Protein AF-A0A9W5APS6-F1 (afdb_monomer_lite)

Secondary structure (DSSP, 8-state):
--------TTSTTHHHHHTTS----HHHHT--HHHHHHHHHHHHHHHHHHHHHHHHHHHHHHHS--HHHHHHHHSS-HHHHHHHHHHHHHHHHHHHHHHHHHHHHHHHHHHHHHHHHHHHHHHHHHHHHH-TT--HHHHHHHHHHTS-HHHHHHHHHS-HHHHHHHHHHHTTPPP-----------------------------

Sequence (204 aa):
MKSVDKVPAQALDQEAMEQMQSQTNPSDEYDTAKDEVEFEAAKAELEQSRSAIDQGFANYIAQNLTPELEELFFAEDKSAFFLAVEKEKEKFIENELAPKMDRVNEVGQKIADKKVGKDMHQAKQEFLKTHPNADFEAMKDFFENEVGAKKQKELLSMAPLDAFNEIYVMMGGEVSQELPKQIEGSYSQDDTSSRDGDLPANRF

InterPro domains:
  IPR059916 Phage ORF13 coiled-coil protein [PF26854] (23-204)

pLDDT: mean 80.65, std 22.12, range [35.69, 98.19]

Radius of gyration: 36.0 Å; chains: 1; bounding box: 102×68×105 Å

Organism: NCBI:txid91352

Foldseek 3Di:
DDDDDDDDPPPPVPVVVVVVPPPPPVVVQLDCPVLVVVLVVLVVQLVVCVVCLVVVLVVVCVVVPDPVLVVCVPDPPVVVNVVVSVVSSVVSCCVRRVVSVVSNVVSVVVNVVSVVVVQLVVLVVVLCVQVVPDDVVVLVCCLVPVDDPVVNVVLVPDRNNVSSVVSCVVVVHDGPDPDPPPPPPPPPPPDDDDDDDDDDDDDD

Structure (mmCIF, N/CA/C/O backbone):
data_AF-A0A9W5APS6-F1
#
_entry.id   AF-A0A9W5APS6-F1
#
loop_
_atom_site.group_PDB
_atom_site.id
_atom_site.type_symbol
_atom_site.label_atom_id
_atom_site.label_alt_id
_atom_site.label_comp_id
_atom_site.label_asym_id
_atom_site.label_entity_id
_atom_site.label_seq_id
_atom_site.pdbx_PDB_ins_code
_atom_site.Cartn_x
_a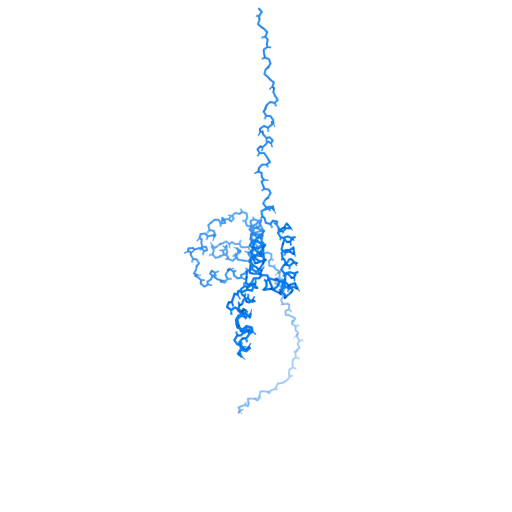tom_site.Cartn_y
_atom_site.Cartn_z
_atom_site.occupancy
_atom_site.B_iso_or_equiv
_atom_site.auth_seq_id
_atom_site.auth_comp_id
_atom_site.auth_asym_id
_atom_site.auth_atom_id
_atom_site.pdbx_PDB_model_num
ATOM 1 N N . MET A 1 1 ? -25.699 34.982 -66.469 1.00 42.62 1 MET A N 1
ATOM 2 C CA . MET A 1 1 ? -25.285 35.330 -65.094 1.00 42.62 1 MET A CA 1
ATOM 3 C C . MET A 1 1 ? -25.106 34.040 -64.309 1.00 42.62 1 MET A C 1
ATOM 5 O O . MET A 1 1 ? -26.097 33.411 -63.973 1.00 42.62 1 MET A O 1
ATOM 9 N N . LYS A 1 2 ? -23.865 33.597 -64.099 1.00 40.78 2 LYS A N 1
ATOM 10 C CA . LYS A 1 2 ? -23.522 32.562 -63.117 1.00 40.78 2 LYS A CA 1
ATOM 11 C C . LYS A 1 2 ? -22.307 33.089 -62.367 1.00 40.78 2 LYS A C 1
ATOM 13 O O . LYS A 1 2 ? -21.235 33.209 -62.954 1.00 40.78 2 LYS A O 1
ATOM 18 N N . SER A 1 3 ? -22.552 33.526 -61.138 1.00 41.31 3 SER A N 1
ATOM 19 C CA . SER A 1 3 ? -21.519 33.966 -60.210 1.00 41.31 3 SER A CA 1
ATOM 20 C C . SER A 1 3 ? -20.815 32.755 -59.616 1.00 41.31 3 SER A C 1
ATOM 22 O O . SER A 1 3 ? -21.397 31.686 -59.457 1.00 41.31 3 SER A O 1
ATOM 24 N N . VAL A 1 4 ? -19.533 32.977 -59.370 1.00 45.53 4 VAL A N 1
ATOM 25 C CA . VAL A 1 4 ? -18.513 32.070 -58.863 1.00 45.53 4 VAL A CA 1
ATOM 26 C C . VAL A 1 4 ? -18.758 31.805 -57.379 1.00 45.53 4 VAL A C 1
ATOM 28 O O . VAL A 1 4 ? -18.698 32.748 -56.594 1.00 45.53 4 VAL A O 1
ATOM 31 N N . ASP A 1 5 ? -18.962 30.546 -56.993 1.00 45.44 5 ASP A N 1
ATOM 32 C CA . ASP A 1 5 ? -18.825 30.133 -55.596 1.00 45.44 5 ASP A CA 1
ATOM 33 C C . ASP A 1 5 ? -17.376 29.717 -55.332 1.00 45.44 5 ASP A C 1
ATOM 35 O O . ASP A 1 5 ? -16.869 28.705 -55.820 1.00 45.44 5 ASP A O 1
ATOM 39 N N . LYS A 1 6 ? -16.698 30.582 -54.577 1.00 49.44 6 LYS A N 1
ATOM 40 C CA . LYS A 1 6 ? -15.419 30.335 -53.916 1.00 49.44 6 LYS A CA 1
ATOM 41 C C . LYS A 1 6 ? -15.652 29.302 -52.814 1.00 49.44 6 LYS A C 1
ATOM 43 O O . LYS A 1 6 ? -16.304 29.613 -51.822 1.00 49.44 6 LYS A O 1
ATOM 48 N N . VAL A 1 7 ? -15.054 28.124 -52.937 1.00 45.78 7 VAL A N 1
ATOM 49 C CA . VAL A 1 7 ? -14.826 27.253 -51.777 1.00 45.78 7 VAL A CA 1
ATOM 50 C C . VAL A 1 7 ? -13.570 27.768 -51.053 1.00 45.78 7 VAL A C 1
ATOM 52 O O . VAL A 1 7 ? -12.541 27.954 -51.710 1.00 45.78 7 VAL A O 1
ATOM 55 N N . PRO A 1 8 ? -13.623 28.072 -49.744 1.00 44.09 8 PRO A N 1
ATOM 56 C CA . PRO A 1 8 ? -12.481 28.607 -49.014 1.00 44.09 8 PRO A CA 1
ATOM 57 C C . PRO A 1 8 ? -11.469 27.500 -48.694 1.00 44.09 8 PRO A C 1
ATOM 59 O O . PRO A 1 8 ? -11.800 26.484 -48.090 1.00 44.09 8 PRO A O 1
ATOM 62 N N . ALA A 1 9 ? -10.207 27.739 -49.052 1.00 46.09 9 ALA A N 1
ATOM 63 C CA . ALA A 1 9 ? -9.046 26.886 -48.789 1.00 46.09 9 ALA A CA 1
ATOM 64 C C . ALA A 1 9 ? -8.606 26.864 -47.303 1.00 46.09 9 ALA A C 1
ATOM 66 O O . ALA A 1 9 ? -7.424 26.736 -47.016 1.00 46.09 9 ALA A O 1
ATOM 67 N N . GLN A 1 10 ? -9.535 27.035 -46.357 1.00 47.88 10 GLN A N 1
ATOM 68 C CA . GLN A 1 10 ? -9.235 27.163 -44.921 1.00 47.88 10 GLN A CA 1
ATOM 69 C C . GLN A 1 10 ? -9.717 25.979 -44.070 1.00 47.88 10 GLN A C 1
ATOM 71 O O . GLN A 1 10 ? -9.496 25.984 -42.867 1.00 47.88 10 GLN A O 1
ATOM 76 N N . ALA A 1 11 ? -10.336 24.956 -44.668 1.00 45.19 11 ALA A N 1
ATOM 77 C CA . ALA A 1 11 ? -10.791 23.771 -43.933 1.00 45.19 11 ALA A CA 1
ATOM 78 C C . ALA A 1 11 ? -9.753 22.631 -43.871 1.00 45.19 11 ALA A C 1
ATOM 80 O O . ALA A 1 11 ? -9.916 21.711 -43.083 1.00 45.19 11 ALA A O 1
ATOM 81 N N . LEU A 1 12 ? -8.686 22.682 -44.679 1.00 43.59 12 LEU A N 1
ATOM 82 C CA . LEU A 1 12 ? -7.717 21.578 -44.800 1.00 43.59 12 LEU A CA 1
ATOM 83 C C . LEU A 1 12 ? -6.522 21.660 -43.833 1.00 43.59 12 LEU A C 1
ATOM 85 O O . LEU A 1 12 ? -5.788 20.686 -43.722 1.00 43.59 12 LEU A O 1
ATOM 89 N N . ASP A 1 13 ? -6.342 22.773 -43.116 1.00 49.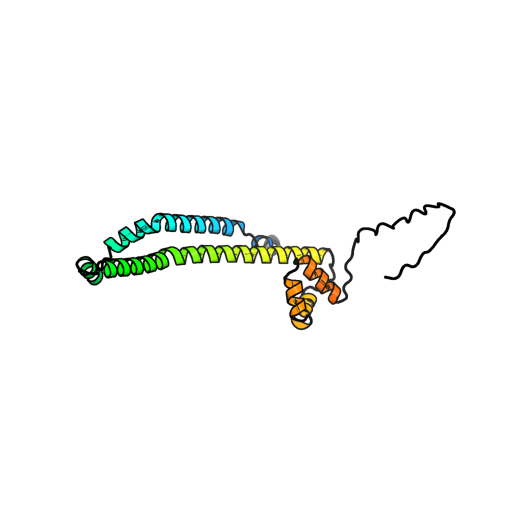66 13 ASP A N 1
ATOM 90 C CA . ASP A 1 13 ? -5.215 22.950 -42.178 1.00 49.66 13 ASP A CA 1
ATOM 91 C C . ASP A 1 13 ? -5.575 22.666 -40.707 1.00 49.66 13 ASP A C 1
ATOM 93 O O . ASP A 1 13 ? -4.680 22.481 -39.885 1.00 49.66 13 ASP A O 1
ATOM 97 N N . GLN A 1 14 ? -6.863 22.595 -40.345 1.00 47.28 14 GLN A N 1
ATOM 98 C CA . GLN A 1 14 ? -7.270 22.296 -38.962 1.00 47.28 14 GLN A CA 1
ATOM 99 C C . GLN A 1 14 ? -7.307 20.791 -38.663 1.00 47.28 14 GLN A C 1
ATOM 101 O O . GLN A 1 14 ? -6.826 20.383 -37.608 1.00 47.28 14 GLN A O 1
ATOM 106 N N . GLU A 1 15 ? -7.747 19.951 -39.606 1.00 45.34 15 GLU A N 1
ATOM 107 C CA . GLU A 1 15 ? -7.726 18.488 -39.418 1.00 45.34 15 GLU A CA 1
ATOM 108 C C . GLU A 1 15 ? -6.294 17.918 -39.392 1.00 45.34 15 GLU A C 1
ATOM 110 O O . GLU A 1 15 ? -6.033 16.931 -38.705 1.00 45.34 15 GLU A O 1
ATOM 115 N N . ALA A 1 16 ? -5.338 18.568 -40.068 1.00 46.22 16 ALA A N 1
ATOM 116 C CA . ALA A 1 16 ? -3.925 18.185 -40.022 1.00 46.22 16 ALA A CA 1
ATOM 117 C C . ALA A 1 16 ? -3.225 18.609 -38.713 1.00 46.22 16 ALA A C 1
ATOM 119 O O . ALA A 1 16 ? -2.261 17.963 -38.302 1.00 46.22 16 ALA A O 1
ATOM 120 N N . MET A 1 17 ? -3.713 19.654 -38.028 1.00 45.78 17 MET A N 1
ATOM 121 C CA . MET A 1 17 ? -3.179 20.079 -36.726 1.00 45.78 17 MET A CA 1
ATOM 122 C C . MET A 1 17 ? -3.825 19.352 -35.536 1.00 45.78 17 MET A C 1
ATOM 124 O O . MET A 1 17 ? -3.138 19.122 -34.541 1.00 45.78 17 MET A O 1
ATOM 128 N N . GLU A 1 18 ? -5.084 18.911 -35.632 1.00 43.19 18 GLU A N 1
ATOM 129 C CA . GLU A 1 18 ? -5.714 18.082 -34.586 1.00 43.19 18 GLU A CA 1
ATOM 130 C C . GLU A 1 18 ? -5.171 16.644 -34.555 1.00 43.19 18 GLU A C 1
ATOM 132 O O . GLU A 1 18 ? -5.076 16.047 -33.483 1.00 43.19 18 GLU A O 1
ATOM 137 N N . GLN A 1 19 ? -4.700 16.104 -35.686 1.00 39.12 19 GLN A N 1
ATOM 138 C CA . GLN A 1 19 ? -4.057 14.781 -35.721 1.00 39.12 19 GLN A CA 1
ATOM 139 C C . GLN A 1 19 ? -2.595 14.777 -35.238 1.00 39.12 19 GLN A C 1
ATOM 141 O O . GLN A 1 19 ? -2.016 13.708 -35.055 1.00 39.12 19 GLN A O 1
ATOM 146 N N . MET A 1 20 ? -1.999 15.944 -34.961 1.00 41.22 20 MET A N 1
ATOM 147 C CA . MET A 1 20 ? -0.670 16.047 -34.338 1.00 41.22 20 MET A CA 1
ATOM 148 C C . MET A 1 20 ? -0.711 16.243 -32.811 1.00 41.22 20 MET A C 1
ATOM 150 O O . MET A 1 20 ? 0.347 16.300 -32.189 1.00 41.22 20 MET A O 1
ATOM 154 N N . GLN A 1 21 ? -1.895 16.314 -32.183 1.00 40.06 21 GLN A N 1
ATOM 155 C CA . GLN A 1 21 ? -2.035 16.534 -30.731 1.00 40.06 21 GLN A CA 1
ATOM 156 C C . GLN A 1 21 ? -2.591 15.346 -29.933 1.00 40.06 21 GLN A C 1
ATOM 158 O O . GLN A 1 21 ? -2.737 15.449 -28.719 1.00 40.06 21 GLN A O 1
ATOM 163 N N . SER A 1 22 ? -2.802 14.183 -30.552 1.00 35.69 22 SER A N 1
ATOM 164 C CA . SER A 1 22 ? -3.064 12.932 -29.823 1.00 35.69 22 SER A CA 1
ATOM 165 C C . SER A 1 22 ? -1.811 12.061 -29.669 1.00 35.69 22 SER A C 1
ATOM 167 O O . SER A 1 22 ? -1.904 10.837 -29.611 1.00 35.69 22 SER A O 1
ATOM 169 N N . GLN A 1 23 ? -0.624 12.669 -29.598 1.00 39.62 23 GLN A N 1
ATOM 170 C CA . GLN A 1 23 ? 0.476 12.065 -28.852 1.00 39.62 23 GLN A CA 1
ATOM 171 C C . GLN A 1 23 ? 0.256 12.438 -27.390 1.00 39.62 23 GLN A C 1
ATOM 173 O O . GLN A 1 23 ? 0.751 13.456 -26.911 1.00 39.62 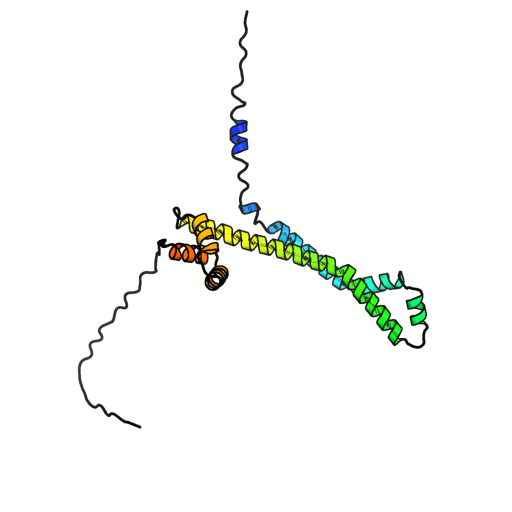23 GLN A O 1
ATOM 178 N N . THR A 1 24 ? -0.531 11.630 -26.679 1.00 37.91 24 THR A N 1
ATOM 179 C CA . THR A 1 24 ? -0.443 11.581 -25.220 1.00 37.91 24 THR A CA 1
ATOM 180 C C . THR A 1 24 ? 1.027 11.370 -24.895 1.00 37.91 24 THR A C 1
ATOM 182 O O . THR A 1 24 ? 1.575 10.310 -25.195 1.00 37.91 24 THR A O 1
ATOM 185 N N . ASN A 1 25 ? 1.688 12.407 -24.383 1.00 44.31 25 ASN A N 1
ATOM 186 C CA . ASN A 1 25 ? 3.055 12.312 -23.903 1.00 44.31 25 ASN A CA 1
ATOM 187 C C . ASN A 1 25 ? 3.090 11.118 -22.932 1.00 44.31 25 ASN A C 1
ATOM 189 O O . ASN A 1 25 ? 2.436 11.193 -21.890 1.00 44.31 25 ASN A O 1
ATOM 193 N N . PRO A 1 26 ? 3.811 10.020 -23.231 1.00 50.16 26 PRO A N 1
ATOM 194 C CA . PRO A 1 26 ? 3.841 8.847 -22.353 1.00 50.16 26 PRO A CA 1
ATOM 195 C C . PRO A 1 26 ? 4.430 9.170 -20.968 1.00 50.16 26 PRO A C 1
ATOM 197 O O . PRO A 1 26 ? 4.364 8.353 -20.058 1.00 50.16 26 PRO A O 1
ATOM 200 N N . SER A 1 27 ? 4.975 10.378 -20.776 1.00 56.06 27 SER A N 1
ATOM 201 C CA . SER A 1 27 ? 5.389 10.894 -19.474 1.00 56.06 27 SER A CA 1
ATOM 202 C C . SER A 1 27 ? 4.238 11.124 -18.488 1.00 56.06 27 SER A C 1
ATOM 204 O O . SER A 1 27 ? 4.505 11.129 -17.293 1.00 56.06 27 SER A O 1
ATOM 206 N N . ASP A 1 28 ? 3.002 11.344 -18.952 1.00 72.94 28 ASP A N 1
ATOM 207 C CA . ASP A 1 28 ? 1.858 11.662 -18.075 1.00 72.94 28 ASP A CA 1
ATOM 208 C C . ASP A 1 28 ? 1.269 10.402 -17.408 1.00 72.94 28 ASP A C 1
ATOM 210 O O . ASP A 1 28 ? 0.852 10.426 -16.253 1.00 72.94 28 ASP A O 1
ATOM 214 N N . GLU A 1 29 ? 1.316 9.251 -18.090 1.00 84.94 29 GLU A N 1
ATOM 215 C CA . GLU A 1 29 ? 0.794 7.973 -17.575 1.00 84.94 29 GLU A CA 1
ATOM 216 C C . GLU A 1 29 ? 1.523 7.507 -16.301 1.00 84.94 29 GLU A C 1
ATOM 218 O O . GLU A 1 29 ? 0.905 6.993 -15.365 1.00 84.94 29 GLU A O 1
ATOM 223 N N . TYR A 1 30 ? 2.833 7.757 -16.238 1.00 91.00 30 TYR A N 1
ATOM 224 C CA . TYR A 1 30 ? 3.688 7.393 -15.108 1.00 91.00 30 TYR A CA 1
ATOM 225 C C . TYR A 1 30 ? 3.981 8.560 -14.154 1.00 91.00 30 TYR A C 1
ATOM 227 O O . TYR A 1 30 ? 4.851 8.439 -13.286 1.00 91.00 30 TYR A O 1
ATOM 235 N N . ASP A 1 31 ? 3.294 9.697 -14.302 1.00 91.38 31 ASP A N 1
ATOM 236 C CA . ASP A 1 31 ? 3.414 10.795 -13.346 1.00 91.38 31 ASP A CA 1
ATOM 237 C C . ASP A 1 31 ? 2.759 10.408 -12.010 1.00 91.38 31 ASP A C 1
ATOM 239 O O . ASP A 1 31 ? 1.586 10.013 -11.941 1.00 91.38 31 ASP A O 1
ATOM 243 N N . THR A 1 32 ? 3.537 10.511 -10.933 1.00 94.69 32 THR A N 1
ATOM 244 C CA . THR A 1 32 ? 3.117 10.204 -9.563 1.00 94.69 32 THR A CA 1
ATOM 245 C C . THR A 1 32 ? 2.810 11.448 -8.743 1.00 94.69 32 THR A C 1
ATOM 247 O O . THR A 1 32 ? 2.316 11.298 -7.633 1.00 94.69 32 THR A O 1
ATOM 250 N N . ALA A 1 33 ? 3.034 12.666 -9.250 1.00 94.56 33 ALA A N 1
ATOM 251 C CA . ALA A 1 33 ? 2.960 13.883 -8.439 1.00 94.56 33 ALA A CA 1
ATOM 252 C C . ALA A 1 33 ? 1.612 14.053 -7.715 1.00 94.56 33 ALA A C 1
ATOM 254 O O . ALA A 1 33 ? 1.572 14.360 -6.525 1.00 94.56 33 ALA A O 1
ATOM 255 N N . LYS A 1 34 ? 0.493 13.814 -8.412 1.00 94.88 34 LYS A N 1
ATOM 256 C CA . LYS A 1 34 ? -0.849 13.884 -7.806 1.00 94.88 34 LYS A CA 1
ATOM 257 C C . LYS A 1 34 ? -1.089 12.773 -6.785 1.00 94.88 34 LYS A C 1
ATOM 259 O O . LYS A 1 34 ? -1.638 13.043 -5.722 1.00 94.88 34 LYS A O 1
ATOM 264 N N . ASP A 1 35 ? -0.665 11.555 -7.107 1.00 95.31 35 ASP A N 1
ATOM 265 C CA . ASP A 1 35 ? -0.850 10.400 -6.228 1.00 95.31 35 ASP A CA 1
ATOM 266 C C . ASP A 1 35 ? 0.003 10.542 -4.956 1.00 95.31 35 ASP A C 1
ATOM 268 O O . ASP A 1 35 ? -0.446 10.180 -3.877 1.00 95.31 35 ASP A O 1
ATOM 272 N N . GLU A 1 36 ? 1.198 11.133 -5.039 1.00 96.56 36 GLU A N 1
ATOM 273 C CA . GLU A 1 36 ? 2.060 11.401 -3.879 1.00 96.56 36 GLU A CA 1
ATOM 274 C C . GLU A 1 36 ? 1.449 12.433 -2.921 1.00 96.56 36 GLU A C 1
ATOM 276 O O . GLU A 1 36 ? 1.499 12.249 -1.705 1.00 96.56 36 GLU A O 1
ATOM 281 N N . VAL A 1 37 ? 0.813 13.486 -3.449 1.00 97.62 37 VAL A N 1
ATOM 282 C CA . VAL A 1 37 ? 0.047 14.437 -2.623 1.00 97.62 37 VAL A CA 1
ATOM 283 C C . VAL A 1 37 ? -1.114 13.729 -1.928 1.00 97.62 37 VAL A C 1
ATOM 285 O O . VAL A 1 37 ? -1.344 13.935 -0.736 1.00 97.62 37 VAL A O 1
ATOM 288 N N . GLU A 1 38 ? -1.835 12.882 -2.659 1.00 96.50 38 GLU A N 1
ATOM 289 C CA . GLU A 1 38 ? -2.937 12.107 -2.100 1.00 96.50 38 GLU A CA 1
ATOM 290 C C . GLU A 1 38 ? -2.466 11.118 -1.025 1.00 96.50 38 GLU A C 1
ATOM 292 O O . GLU A 1 38 ? -3.106 10.986 0.016 1.00 96.50 38 GLU A O 1
ATOM 297 N N . PHE A 1 39 ? -1.328 10.462 -1.235 1.00 97.75 39 PHE A N 1
ATOM 298 C CA . PHE A 1 39 ? -0.752 9.511 -0.291 1.00 97.75 39 PHE A CA 1
ATOM 299 C C . PHE A 1 39 ? -0.406 10.168 1.046 1.00 97.75 39 PHE A C 1
ATOM 301 O O . PHE A 1 39 ? -0.738 9.635 2.107 1.00 97.75 39 PHE A O 1
ATOM 308 N N . GLU A 1 40 ? 0.217 11.348 1.014 1.00 98.06 40 GLU A N 1
ATOM 309 C CA . GLU A 1 40 ? 0.519 12.088 2.240 1.00 98.06 40 GLU A CA 1
ATOM 310 C C . GLU A 1 40 ? -0.750 12.608 2.926 1.00 98.06 40 GLU A C 1
ATOM 312 O O . GLU A 1 40 ? -0.837 12.562 4.154 1.00 98.06 40 GLU A O 1
ATOM 317 N N . ALA A 1 41 ? -1.769 13.018 2.163 1.00 97.81 41 ALA A N 1
ATOM 318 C CA . ALA A 1 41 ? -3.068 13.378 2.729 1.00 97.81 41 ALA A CA 1
ATOM 319 C C . ALA A 1 41 ? -3.748 12.179 3.418 1.00 97.81 41 ALA A C 1
ATOM 321 O O . ALA A 1 41 ? -4.190 12.304 4.560 1.00 97.81 41 ALA A O 1
ATOM 322 N N . ALA A 1 42 ? -3.765 11.005 2.779 1.00 97.81 42 ALA A N 1
ATOM 323 C CA . ALA A 1 42 ? -4.339 9.780 3.338 1.00 97.81 42 ALA A CA 1
ATOM 324 C C . ALA A 1 42 ? -3.600 9.322 4.608 1.00 97.81 42 ALA A C 1
ATOM 326 O O . ALA A 1 42 ? -4.226 8.921 5.591 1.00 97.81 42 ALA A O 1
ATOM 327 N N . LYS A 1 43 ? -2.264 9.431 4.634 1.00 98.19 43 LYS A N 1
ATOM 328 C CA . LYS A 1 43 ? -1.463 9.155 5.837 1.00 98.19 43 LYS A CA 1
ATOM 329 C C . LYS A 1 43 ? -1.772 10.125 6.971 1.00 98.19 43 LYS A C 1
ATOM 331 O O . LYS A 1 43 ? -1.907 9.690 8.113 1.00 98.19 43 LYS A O 1
ATOM 336 N N . ALA A 1 44 ? -1.884 11.417 6.666 1.00 98.06 44 ALA A N 1
ATOM 337 C CA . ALA A 1 44 ? -2.227 12.427 7.659 1.00 98.06 44 ALA A CA 1
ATOM 338 C C . ALA A 1 44 ? -3.626 12.184 8.245 1.00 98.06 44 ALA A C 1
ATOM 340 O O . ALA A 1 44 ? -3.802 12.263 9.459 1.00 98.06 44 ALA A O 1
ATOM 341 N N . GLU A 1 45 ? -4.601 11.823 7.409 1.00 97.06 45 GLU A N 1
ATOM 342 C CA . GLU A 1 45 ? -5.955 11.484 7.849 1.00 97.06 45 GLU A CA 1
ATOM 343 C C . GLU A 1 45 ? -5.980 10.232 8.741 1.00 97.06 45 GLU A C 1
ATOM 345 O O . GLU A 1 45 ? -6.633 10.224 9.791 1.00 97.06 45 GLU A O 1
ATOM 350 N N . LEU A 1 46 ? -5.254 9.177 8.356 1.00 97.06 46 LEU A N 1
ATOM 351 C CA . LEU A 1 46 ? -5.122 7.962 9.161 1.00 97.06 46 LEU A CA 1
ATOM 352 C C . LEU A 1 46 ? -4.514 8.275 10.533 1.00 97.06 46 LEU A C 1
ATOM 354 O O . LEU A 1 46 ? -5.025 7.807 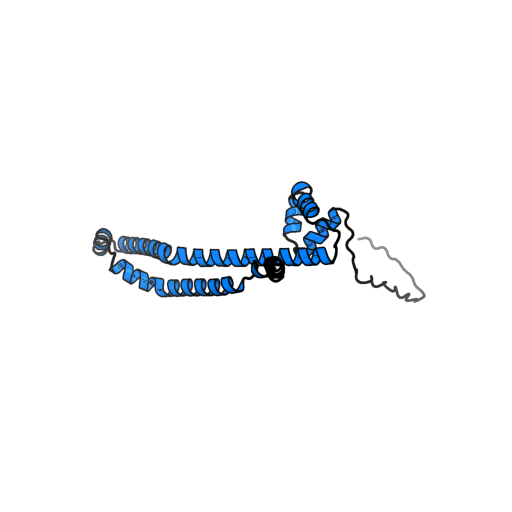11.550 1.00 97.06 46 LEU A O 1
ATOM 358 N N . GLU A 1 47 ? -3.454 9.082 10.575 1.00 97.56 47 GLU A N 1
ATOM 359 C CA . GLU A 1 47 ? -2.791 9.455 11.825 1.00 97.56 47 GLU A CA 1
ATOM 360 C C . GLU A 1 47 ? -3.680 10.338 12.705 1.00 97.56 47 GLU A C 1
ATOM 362 O O . GLU A 1 47 ? -3.801 10.103 13.908 1.00 97.56 47 GLU A O 1
ATOM 367 N N . GLN A 1 48 ? -4.389 11.298 12.108 1.00 96.62 48 GLN A N 1
ATOM 368 C CA . GLN A 1 48 ? -5.378 12.097 12.823 1.00 96.62 48 GLN A CA 1
ATOM 369 C C . GLN A 1 48 ? -6.460 11.201 13.442 1.00 96.62 48 GLN A C 1
ATOM 371 O O . GLN A 1 48 ? -6.792 11.357 14.618 1.00 96.62 48 GLN A O 1
ATOM 376 N N . SER A 1 49 ? -6.966 10.228 12.684 1.00 95.44 49 SER A N 1
ATOM 377 C CA . SER A 1 49 ? -8.003 9.301 13.149 1.00 95.44 49 SER A CA 1
ATOM 378 C C . SER A 1 49 ? -7.497 8.404 14.277 1.00 95.44 49 SER A C 1
ATOM 380 O O . SER A 1 49 ? -8.189 8.226 15.276 1.00 95.44 49 SER A O 1
ATOM 382 N N . ARG A 1 50 ? -6.253 7.916 14.181 1.00 95.12 50 ARG A N 1
ATOM 383 C CA . ARG A 1 50 ? -5.578 7.178 15.260 1.00 95.12 50 ARG A CA 1
ATOM 384 C C . ARG A 1 50 ? -5.436 8.017 16.522 1.00 95.12 50 ARG A C 1
ATOM 386 O O . ARG A 1 50 ? -5.736 7.530 17.605 1.00 95.12 50 ARG A O 1
ATOM 393 N N . SER A 1 51 ? -5.035 9.280 16.392 1.00 95.94 51 SER A N 1
ATOM 394 C CA . SER A 1 51 ? -4.870 10.169 17.547 1.00 95.94 51 SER A CA 1
ATOM 395 C C . SER A 1 51 ? -6.191 10.468 18.269 1.00 95.94 51 SER A C 1
ATOM 397 O O . SER A 1 51 ? -6.206 10.668 19.481 1.00 95.94 51 SER A O 1
ATOM 399 N N . ALA A 1 52 ? -7.307 10.462 17.534 1.00 95.94 52 ALA A N 1
ATOM 400 C CA . ALA A 1 52 ? -8.639 10.744 18.056 1.00 95.94 52 ALA A CA 1
ATOM 401 C C . ALA A 1 52 ? -9.440 9.482 18.428 1.00 95.94 52 ALA A C 1
ATOM 403 O O . ALA A 1 52 ? -10.571 9.608 18.902 1.00 95.94 52 ALA A O 1
ATOM 404 N N . ILE A 1 53 ? -8.885 8.280 18.227 1.00 95.81 53 ILE A N 1
ATOM 405 C CA . ILE A 1 53 ? -9.656 7.030 18.239 1.00 95.81 53 ILE A CA 1
ATOM 406 C C . ILE A 1 53 ? -10.311 6.747 19.590 1.00 95.81 53 ILE A C 1
ATOM 408 O O . ILE A 1 53 ? -11.483 6.384 19.643 1.00 95.81 53 ILE A O 1
ATOM 412 N N . ASP A 1 54 ? -9.595 6.984 20.689 1.00 95.12 54 ASP A N 1
ATOM 413 C CA . ASP A 1 54 ? -10.105 6.720 22.034 1.00 95.12 54 ASP A CA 1
ATOM 414 C C . ASP A 1 54 ? -11.224 7.697 22.413 1.00 95.12 54 ASP A C 1
ATOM 416 O O . ASP A 1 54 ? -12.234 7.298 22.993 1.00 95.12 54 ASP A O 1
ATOM 420 N N . GLN A 1 55 ? -11.084 8.976 22.047 1.00 97.06 55 GLN A N 1
ATOM 421 C CA . GLN A 1 55 ? -12.131 9.972 22.278 1.00 97.06 55 GLN A CA 1
ATOM 422 C C . GLN A 1 55 ? -13.357 9.702 21.396 1.00 97.06 55 GLN A C 1
ATOM 424 O O . GLN A 1 55 ? -14.492 9.820 21.861 1.00 97.06 55 GLN A O 1
ATOM 429 N N . GLY A 1 56 ? -13.135 9.318 20.137 1.00 96.44 56 GLY A N 1
ATOM 430 C CA . GLY A 1 56 ? -14.188 8.888 19.221 1.00 96.44 56 GLY A CA 1
ATOM 431 C C . GLY A 1 56 ? -14.954 7.692 19.777 1.00 96.44 56 GLY A C 1
ATOM 432 O O . GLY A 1 56 ? -16.181 7.739 19.858 1.00 96.44 56 GLY A O 1
ATOM 433 N N . PHE A 1 57 ? -14.234 6.680 20.263 1.00 97.50 57 PHE A N 1
ATOM 434 C CA . PHE A 1 57 ? -14.832 5.499 20.871 1.00 97.50 57 PHE A CA 1
ATOM 435 C C . PHE A 1 57 ? -15.627 5.841 22.134 1.00 97.50 57 PHE A C 1
ATOM 437 O O . PHE A 1 57 ? -16.756 5.383 22.283 1.00 97.50 57 PHE A O 1
ATOM 444 N N . ALA A 1 58 ? -15.089 6.684 23.021 1.00 96.38 58 ALA A N 1
ATOM 445 C CA . ALA A 1 58 ? -15.795 7.108 24.229 1.00 96.38 58 ALA A CA 1
ATOM 446 C C . ALA A 1 58 ? -17.134 7.797 23.904 1.00 96.38 58 ALA A C 1
ATOM 448 O O . ALA A 1 58 ? -18.150 7.517 24.539 1.00 96.38 58 ALA A O 1
ATOM 449 N N . ASN A 1 59 ? -17.154 8.659 22.883 1.00 96.56 59 ASN A N 1
ATOM 450 C CA . ASN A 1 59 ? -18.383 9.297 22.414 1.00 96.56 59 ASN A CA 1
ATOM 451 C C . ASN A 1 59 ? -19.344 8.289 21.768 1.00 96.56 59 ASN A C 1
ATOM 453 O O . ASN A 1 59 ? -20.546 8.344 22.026 1.00 96.56 59 ASN A O 1
ATOM 457 N N . TYR A 1 60 ? -18.822 7.373 20.949 1.00 96.12 60 TYR A N 1
ATOM 458 C CA . TYR A 1 60 ? -19.603 6.327 20.294 1.00 96.12 60 TYR A CA 1
ATOM 459 C C . TYR A 1 60 ? -20.282 5.418 21.320 1.00 96.12 60 TYR A C 1
ATOM 461 O O . TYR A 1 60 ? -21.502 5.270 21.284 1.00 96.12 60 TYR A O 1
ATOM 469 N N . ILE A 1 61 ? -19.528 4.857 22.268 1.00 94.44 61 ILE A N 1
ATOM 470 C CA . ILE A 1 61 ? -20.074 3.905 23.237 1.00 94.44 61 ILE A CA 1
ATOM 471 C C . ILE A 1 61 ? -21.080 4.579 24.174 1.00 94.44 61 ILE A C 1
ATOM 473 O O . ILE A 1 61 ? -22.108 3.986 24.477 1.00 94.44 61 ILE A O 1
ATOM 477 N N . ALA A 1 62 ? -20.861 5.845 24.552 1.00 93.25 62 ALA A N 1
ATOM 478 C CA . ALA A 1 62 ? -21.810 6.608 25.364 1.00 93.25 62 ALA A CA 1
ATOM 479 C C . ALA A 1 62 ? -23.169 6.828 24.672 1.00 93.25 62 ALA A C 1
ATOM 481 O O . ALA A 1 62 ? -24.180 6.988 25.350 1.00 93.25 62 ALA A O 1
ATOM 482 N N . GLN A 1 63 ? -23.198 6.851 23.336 1.00 94.38 63 GLN A N 1
ATOM 483 C CA . GLN A 1 63 ? -24.421 7.028 22.544 1.00 94.38 63 GLN A CA 1
ATOM 484 C C . GLN A 1 63 ? -25.044 5.703 22.086 1.00 94.38 63 GLN A C 1
ATOM 486 O O . GLN A 1 63 ? -26.222 5.676 21.743 1.00 94.38 63 GLN A O 1
ATOM 491 N N . ASN A 1 64 ? -24.263 4.621 22.074 1.00 92.75 64 ASN A N 1
ATOM 492 C CA . ASN A 1 64 ? -24.649 3.314 21.537 1.00 92.75 64 ASN A CA 1
ATOM 493 C C . ASN A 1 64 ? -24.592 2.212 22.604 1.00 92.75 64 ASN A C 1
ATOM 495 O O . ASN A 1 64 ? -24.397 1.039 22.286 1.00 92.75 64 ASN A O 1
ATOM 499 N N . LEU A 1 65 ? -24.742 2.583 23.877 1.00 89.19 65 LEU A N 1
ATOM 500 C CA . LEU A 1 65 ? -24.764 1.636 24.984 1.00 89.19 65 LEU A CA 1
ATOM 501 C C . LEU A 1 65 ? -26.004 0.742 24.850 1.00 89.19 65 LEU A C 1
ATOM 503 O O . LEU A 1 65 ? -27.136 1.225 24.841 1.00 89.19 65 LEU A O 1
ATOM 507 N N . THR A 1 66 ? -25.788 -0.564 24.685 1.00 91.25 66 THR A N 1
ATOM 508 C CA . THR A 1 66 ? -26.894 -1.517 24.548 1.00 91.25 66 THR A CA 1
ATOM 509 C C . THR A 1 66 ? -27.443 -1.895 25.926 1.00 91.25 66 THR A C 1
ATOM 511 O O . THR A 1 66 ? -26.692 -1.854 26.907 1.00 91.25 66 THR A O 1
ATOM 514 N N . PRO A 1 67 ? -28.718 -2.316 26.028 1.00 91.06 67 PRO A N 1
ATOM 515 C CA . PRO A 1 67 ? -29.290 -2.777 27.293 1.00 91.06 67 PRO A CA 1
ATOM 516 C C . PRO A 1 67 ? -28.479 -3.904 27.947 1.00 91.06 67 PRO A C 1
ATOM 518 O O . PRO A 1 67 ? -28.321 -3.930 29.163 1.00 91.06 67 PRO A O 1
ATOM 521 N N . GLU A 1 68 ? -27.910 -4.808 27.148 1.00 89.62 68 GLU A N 1
ATOM 522 C CA . GLU A 1 68 ? -27.059 -5.897 27.636 1.00 89.62 68 GLU A CA 1
ATOM 523 C C . GLU A 1 68 ? -25.743 -5.370 28.225 1.00 89.62 68 GLU A C 1
ATOM 525 O O . GLU A 1 68 ? -25.256 -5.880 29.235 1.00 89.62 68 GLU A O 1
ATOM 530 N N . LEU A 1 69 ? -25.160 -4.332 27.616 1.00 89.50 69 LEU A N 1
ATOM 531 C CA . LEU A 1 69 ? -23.944 -3.696 28.118 1.00 89.50 69 LEU A CA 1
ATOM 532 C C . LEU A 1 69 ? -24.220 -2.907 29.410 1.00 89.50 69 LEU A C 1
ATOM 534 O O . LEU A 1 69 ? -23.400 -2.930 30.329 1.00 89.50 69 LEU A O 1
ATOM 538 N N . GLU A 1 70 ? -25.380 -2.247 29.501 1.00 89.81 70 GLU A N 1
ATOM 539 C CA . GLU A 1 70 ? -25.859 -1.595 30.729 1.00 89.81 70 GLU A CA 1
ATOM 540 C C . GLU A 1 70 ? -26.081 -2.609 31.854 1.00 89.81 70 GLU A C 1
ATOM 542 O O . GLU A 1 70 ? -25.664 -2.381 32.988 1.00 89.81 70 GLU A O 1
ATOM 547 N N . GLU A 1 71 ? -26.690 -3.757 31.558 1.00 92.31 71 GLU A N 1
ATOM 548 C CA . GLU A 1 71 ? -26.895 -4.814 32.548 1.00 92.31 71 GLU A CA 1
ATOM 549 C C . GLU A 1 71 ? -25.555 -5.337 33.085 1.00 92.31 71 GLU A C 1
ATOM 551 O O . GLU A 1 71 ? -25.358 -5.420 34.302 1.00 92.31 71 GLU A O 1
ATOM 556 N N . LEU A 1 72 ? -24.589 -5.594 32.195 1.00 91.50 72 LEU A N 1
ATOM 557 C CA . LEU A 1 72 ? -23.226 -5.969 32.580 1.00 91.50 72 LEU A CA 1
ATOM 558 C C . LEU A 1 72 ? -22.546 -4.888 33.431 1.00 91.50 72 LEU A C 1
ATOM 560 O O . LEU A 1 72 ? -21.799 -5.214 34.356 1.00 91.50 72 LEU A O 1
ATOM 564 N N . PHE A 1 73 ? -22.823 -3.606 33.173 1.00 90.38 73 PHE A N 1
ATOM 565 C CA . PHE A 1 73 ? -22.294 -2.512 33.986 1.00 90.38 73 PHE A CA 1
ATOM 566 C C . PHE A 1 73 ? -22.783 -2.578 35.437 1.00 90.38 73 PHE A C 1
ATOM 568 O O . PHE A 1 73 ? -22.013 -2.260 36.345 1.00 90.38 73 PHE A O 1
ATOM 575 N N . PHE A 1 74 ? -24.019 -3.016 35.690 1.00 92.06 74 PHE A N 1
ATOM 576 C CA . PHE A 1 74 ? -24.569 -3.148 37.045 1.00 92.06 74 PHE A CA 1
ATOM 577 C C . PHE A 1 74 ? -24.358 -4.531 37.679 1.00 92.06 74 PHE A C 1
ATOM 579 O O . PHE A 1 74 ? -24.473 -4.648 38.900 1.00 92.06 74 PHE A O 1
ATOM 586 N N . ALA A 1 75 ? -23.971 -5.544 36.903 1.00 89.69 75 ALA A N 1
ATOM 587 C CA . ALA A 1 75 ? -23.654 -6.881 37.400 1.00 89.69 75 ALA A CA 1
ATOM 588 C C . ALA A 1 75 ? -22.443 -6.905 38.362 1.00 89.69 75 ALA A C 1
ATOM 590 O O . ALA A 1 75 ? -21.620 -5.980 38.401 1.00 89.69 75 ALA A O 1
ATOM 591 N N . GLU A 1 76 ? -22.317 -7.987 39.140 1.00 87.94 76 GLU A N 1
ATOM 592 C CA . GLU A 1 76 ? -21.166 -8.217 40.032 1.00 87.94 76 GLU A CA 1
ATOM 593 C C . GLU A 1 76 ? -19.864 -8.467 39.248 1.00 87.94 76 GLU A C 1
ATOM 595 O O . GLU A 1 76 ? -18.781 -8.087 39.699 1.00 87.94 76 GLU A O 1
ATOM 600 N N . ASP A 1 77 ? -19.962 -9.042 38.046 1.00 89.62 77 ASP A N 1
ATOM 601 C CA . ASP A 1 77 ? -18.814 -9.346 37.191 1.00 89.62 77 ASP A CA 1
ATOM 602 C C . ASP A 1 77 ? -18.408 -8.143 36.323 1.00 89.62 77 ASP A C 1
ATOM 604 O O . ASP A 1 77 ? -18.762 -8.019 35.148 1.00 89.62 77 ASP A O 1
ATOM 608 N N . LYS A 1 78 ? -17.603 -7.248 36.905 1.00 91.81 78 LYS A N 1
ATOM 609 C CA . LYS A 1 78 ? -17.016 -6.111 36.173 1.00 91.81 78 LYS A CA 1
ATOM 610 C C . LYS A 1 78 ? -16.049 -6.545 35.074 1.00 91.81 78 LYS A C 1
ATOM 612 O O . LYS A 1 78 ? -15.840 -5.786 34.130 1.00 91.81 78 LYS A O 1
ATOM 617 N N . SER A 1 79 ? -15.462 -7.739 35.174 1.00 94.62 79 SER A N 1
ATOM 618 C CA . SER A 1 79 ? -14.551 -8.239 34.144 1.00 94.62 79 SER A CA 1
ATOM 619 C C . SER A 1 79 ? -15.304 -8.503 32.844 1.00 94.62 79 SER A C 1
ATOM 621 O O . SER A 1 79 ? -14.826 -8.127 31.775 1.00 94.62 79 SER A O 1
ATOM 623 N N . ALA A 1 80 ? -16.492 -9.108 32.928 1.00 93.12 80 ALA A N 1
ATOM 624 C CA . ALA A 1 80 ? -17.344 -9.346 31.768 1.00 93.12 80 ALA A CA 1
ATOM 625 C C . ALA A 1 80 ? -17.750 -8.038 31.067 1.00 93.12 80 ALA A C 1
ATOM 627 O O . ALA A 1 80 ? -17.719 -7.973 29.837 1.00 93.12 80 ALA A O 1
ATOM 628 N N . PHE A 1 81 ? -18.052 -6.983 31.833 1.00 94.62 81 PHE A N 1
ATOM 629 C CA . PHE A 1 81 ? -18.347 -5.657 31.285 1.00 94.62 81 PHE A CA 1
ATOM 630 C C . PHE A 1 81 ? -17.176 -5.089 30.472 1.00 94.62 81 PHE A C 1
ATOM 632 O O . PHE A 1 81 ? -17.350 -4.761 29.300 1.00 94.62 81 PHE A O 1
ATOM 639 N N . PHE A 1 82 ? -15.970 -5.015 31.049 1.00 94.56 82 PHE A N 1
ATOM 640 C CA . PHE A 1 82 ? -14.816 -4.451 30.336 1.00 94.56 82 PHE A CA 1
ATOM 641 C C . PHE A 1 82 ? -14.428 -5.269 29.099 1.00 94.56 82 PHE A C 1
ATOM 643 O O . PHE A 1 82 ? -14.081 -4.686 28.078 1.00 94.56 82 PHE A O 1
ATOM 650 N N . LEU A 1 83 ? -14.555 -6.599 29.139 1.00 95.62 83 LEU A N 1
ATOM 651 C CA . LEU A 1 83 ? -14.332 -7.439 27.956 1.00 95.62 83 LEU A CA 1
ATOM 652 C C . LEU A 1 83 ? -15.351 -7.170 26.841 1.00 95.62 83 LEU A C 1
ATOM 654 O O . LEU A 1 83 ? -14.998 -7.227 25.665 1.00 95.62 83 LEU A O 1
ATOM 658 N N . ALA A 1 84 ? -16.611 -6.897 27.184 1.00 93.94 84 ALA A N 1
ATOM 659 C CA . ALA A 1 84 ? -17.621 -6.526 26.198 1.00 93.94 84 ALA A CA 1
ATOM 660 C C . ALA A 1 84 ? -17.331 -5.142 25.590 1.00 93.94 84 ALA A C 1
ATOM 662 O O . ALA A 1 84 ? -17.414 -4.986 24.374 1.00 93.94 84 ALA A O 1
ATOM 663 N N . VAL A 1 85 ? -16.913 -4.173 26.411 1.00 94.94 85 VAL A N 1
ATOM 664 C CA . VAL A 1 85 ? -16.493 -2.837 25.951 1.00 94.94 85 VAL A CA 1
ATOM 665 C C . VAL A 1 85 ? -15.282 -2.919 25.020 1.00 94.94 85 VAL A C 1
ATOM 667 O O . VAL A 1 85 ? -15.293 -2.286 23.970 1.00 94.94 85 VAL A O 1
ATOM 670 N N . GLU A 1 86 ? -14.265 -3.719 25.352 1.00 95.38 86 GLU A N 1
ATOM 671 C CA . GLU A 1 86 ? -13.092 -3.914 24.485 1.00 95.38 86 GLU A CA 1
ATOM 672 C C . GLU A 1 86 ? -13.472 -4.528 23.132 1.00 95.38 86 GLU A C 1
ATOM 674 O O . GLU A 1 86 ? -12.995 -4.073 22.098 1.00 95.38 86 GLU A O 1
ATOM 679 N N . LYS A 1 87 ? -14.411 -5.482 23.092 1.00 95.38 87 LYS A N 1
ATOM 680 C CA . LYS A 1 87 ? -14.916 -6.018 21.815 1.00 95.38 87 LYS A CA 1
ATOM 681 C C . LYS A 1 87 ? -15.616 -4.960 20.964 1.00 95.38 87 LYS A C 1
ATOM 683 O O . LYS A 1 87 ? -15.478 -4.965 19.744 1.00 95.38 87 LYS A O 1
ATOM 688 N N . GLU A 1 88 ? -16.382 -4.064 21.581 1.00 95.38 88 GLU A N 1
ATOM 689 C CA . GLU A 1 88 ? -16.983 -2.939 20.856 1.00 95.38 88 GLU A CA 1
ATOM 690 C C . GLU A 1 88 ? -15.923 -1.933 20.397 1.00 95.38 88 GLU A C 1
ATOM 692 O O . GLU A 1 88 ? -16.030 -1.390 19.297 1.00 95.38 88 GLU A O 1
ATOM 697 N N . LYS A 1 89 ? -14.859 -1.738 21.183 1.00 95.12 89 LYS A N 1
ATOM 698 C CA . LYS A 1 89 ? -13.707 -0.919 20.796 1.00 95.12 89 LYS A CA 1
ATOM 699 C C . LYS A 1 89 ? -12.989 -1.495 19.582 1.00 95.12 89 LYS A C 1
ATOM 701 O O . LYS A 1 89 ? -12.712 -0.750 18.650 1.00 95.12 89 LYS A O 1
ATOM 706 N N . GLU A 1 90 ? -12.719 -2.798 19.561 1.00 96.06 90 GLU A N 1
ATOM 707 C CA . GLU A 1 90 ? -12.091 -3.479 18.422 1.00 96.06 90 GLU A CA 1
ATOM 708 C C . GLU A 1 90 ? -12.902 -3.279 17.137 1.00 96.06 90 GLU A C 1
ATOM 710 O O . GLU A 1 90 ? -12.348 -2.837 16.131 1.00 96.06 90 GLU A O 1
ATOM 715 N N . LYS A 1 91 ? -14.223 -3.496 17.188 1.00 95.50 91 LYS A N 1
ATOM 716 C CA . LYS A 1 91 ? -15.119 -3.251 16.043 1.00 95.50 91 LYS A CA 1
ATOM 717 C C . LYS A 1 91 ? -15.116 -1.790 15.605 1.00 95.50 91 LYS A C 1
ATOM 719 O O . LYS A 1 91 ? -15.110 -1.503 14.413 1.00 95.50 91 LYS A O 1
ATOM 724 N N . PHE A 1 92 ? -15.153 -0.859 16.557 1.00 96.25 92 PHE A N 1
ATOM 725 C CA . PHE A 1 92 ? -15.110 0.570 16.261 1.00 96.25 92 PHE A CA 1
ATOM 726 C C . PHE A 1 92 ? -13.797 0.948 15.567 1.00 96.25 92 PHE A C 1
ATOM 728 O O . PHE A 1 92 ? -13.816 1.611 14.536 1.00 96.25 92 PHE A O 1
ATOM 735 N N . ILE A 1 93 ? -12.664 0.466 16.082 1.00 95.75 93 ILE A N 1
ATOM 736 C CA . ILE A 1 93 ? -11.344 0.666 15.476 1.00 95.75 93 ILE A CA 1
ATOM 737 C C . ILE A 1 93 ? -11.305 0.092 14.061 1.00 95.75 93 ILE A C 1
ATOM 739 O O . ILE A 1 93 ? -10.815 0.763 13.156 1.00 95.75 93 ILE A O 1
ATOM 743 N N . GLU A 1 94 ? -11.811 -1.124 13.859 1.00 95.81 94 GLU A N 1
ATOM 744 C CA . GLU A 1 94 ? -11.860 -1.758 12.542 1.00 95.81 94 GLU A CA 1
ATOM 745 C C . GLU A 1 94 ? -12.676 -0.911 11.557 1.00 95.81 94 GLU A C 1
ATOM 747 O O . GLU A 1 94 ? -12.180 -0.562 10.489 1.00 95.81 94 GLU A O 1
ATOM 752 N N . ASN A 1 95 ? -13.874 -0.477 11.948 1.00 95.75 95 ASN A N 1
ATOM 753 C CA . ASN A 1 95 ? -14.744 0.331 11.094 1.00 95.75 95 ASN A CA 1
ATOM 754 C C . ASN A 1 95 ? -14.165 1.720 10.773 1.00 95.75 95 ASN A C 1
ATOM 756 O O . ASN A 1 95 ? -14.331 2.208 9.656 1.00 95.75 95 ASN A O 1
ATOM 760 N N . GLU A 1 96 ? -13.486 2.359 11.727 1.00 95.06 96 GLU A N 1
ATOM 761 C CA . GLU A 1 96 ? -12.961 3.719 11.558 1.00 95.06 96 GLU A CA 1
ATOM 762 C C . GLU A 1 96 ? -11.588 3.754 10.872 1.00 95.06 96 GLU A C 1
ATOM 764 O O . GLU A 1 96 ? -11.305 4.660 10.080 1.00 95.06 96 GLU A O 1
ATOM 769 N N . LEU A 1 97 ? -10.708 2.791 11.170 1.00 95.06 97 LEU A N 1
ATOM 770 C CA . LEU A 1 97 ? -9.322 2.804 10.697 1.00 9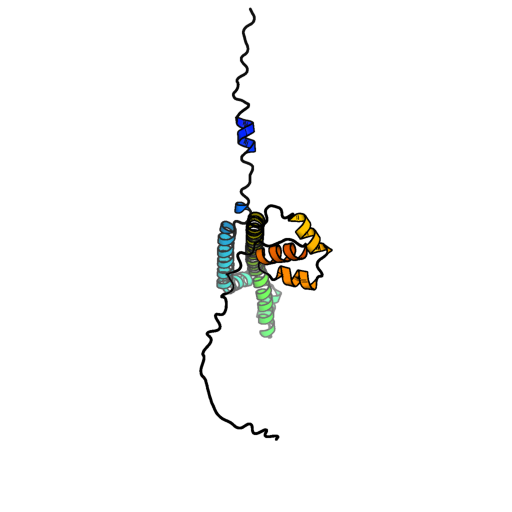5.06 97 LEU A CA 1
ATOM 771 C C . LEU A 1 97 ? -9.070 1.902 9.491 1.00 95.06 97 LEU A C 1
ATOM 773 O O . LEU A 1 97 ? -8.207 2.260 8.685 1.00 95.06 97 LEU A O 1
ATOM 777 N N . ALA A 1 98 ? -9.773 0.773 9.333 1.00 95.19 98 ALA A N 1
ATOM 778 C CA . ALA A 1 98 ? -9.502 -0.140 8.218 1.00 95.19 98 ALA A CA 1
ATOM 779 C C . ALA A 1 98 ? -9.690 0.537 6.848 1.00 95.19 98 ALA A C 1
ATOM 781 O O . ALA A 1 98 ? -8.739 0.509 6.067 1.00 95.19 98 ALA A O 1
ATOM 782 N N . PRO A 1 99 ? -10.783 1.284 6.575 1.00 96.38 99 PRO A N 1
ATOM 783 C CA . PRO A 1 99 ? -10.949 1.954 5.281 1.00 96.38 99 PRO A CA 1
ATOM 784 C C . PRO A 1 99 ? -9.849 2.984 4.982 1.00 96.38 99 PRO A C 1
ATOM 786 O O . PRO A 1 99 ? -9.449 3.179 3.834 1.00 96.38 99 PRO A O 1
ATOM 789 N N . LYS A 1 100 ? -9.330 3.651 6.020 1.00 97.06 100 LYS A N 1
ATOM 790 C CA . LYS A 1 100 ? -8.253 4.646 5.887 1.00 97.06 100 LYS A CA 1
ATOM 791 C C . LYS A 1 100 ? -6.911 3.975 5.619 1.00 97.06 100 LYS A C 1
ATOM 793 O O . LYS A 1 100 ? -6.126 4.457 4.806 1.00 97.06 100 LYS A O 1
ATOM 798 N N . MET A 1 101 ? -6.655 2.850 6.282 1.00 96.88 101 MET A N 1
ATOM 799 C CA . MET A 1 101 ? -5.473 2.033 6.034 1.00 96.88 101 MET A CA 1
ATOM 800 C C . MET A 1 101 ? -5.499 1.431 4.626 1.00 96.88 101 MET A C 1
ATOM 802 O O . MET A 1 101 ? -4.488 1.490 3.927 1.00 96.88 101 MET A O 1
ATOM 806 N N . ASP A 1 102 ? -6.658 0.948 4.178 1.00 97.25 102 ASP A N 1
ATOM 807 C CA . ASP A 1 102 ? -6.863 0.466 2.813 1.00 97.25 102 ASP A CA 1
ATOM 808 C C . ASP A 1 102 ? -6.584 1.567 1.792 1.00 97.25 102 ASP A C 1
ATOM 810 O O . ASP A 1 102 ? -5.868 1.324 0.822 1.00 97.25 102 ASP A O 1
ATOM 814 N N . ARG A 1 103 ? -7.039 2.804 2.044 1.00 97.19 103 ARG A N 1
ATOM 815 C CA . ARG A 1 103 ? -6.754 3.933 1.149 1.00 97.19 103 ARG A CA 1
ATOM 816 C C . ARG A 1 103 ? -5.261 4.236 1.043 1.00 97.19 103 ARG A C 1
ATOM 818 O O . ARG A 1 103 ? -4.760 4.441 -0.060 1.00 97.19 103 ARG A O 1
ATOM 825 N N . VAL A 1 104 ? -4.541 4.249 2.166 1.00 98.06 104 VAL A N 1
ATOM 826 C CA . VAL A 1 104 ? -3.079 4.438 2.165 1.00 98.06 104 VAL A CA 1
ATOM 827 C C . VAL A 1 104 ? -2.400 3.346 1.338 1.00 98.06 104 VAL A C 1
ATOM 829 O O . VAL A 1 104 ? -1.546 3.651 0.506 1.00 98.06 104 VAL A O 1
ATOM 832 N N . ASN A 1 105 ? -2.801 2.088 1.528 1.00 97.81 105 ASN A N 1
ATOM 833 C CA . ASN A 1 105 ? -2.235 0.958 0.796 1.00 97.81 105 ASN A CA 1
ATOM 834 C C . ASN A 1 105 ? -2.539 1.036 -0.706 1.00 97.81 105 ASN A C 1
ATOM 836 O O . ASN A 1 105 ? -1.638 0.845 -1.518 1.00 97.81 105 ASN A O 1
ATOM 840 N N . GLU A 1 106 ? -3.776 1.359 -1.081 1.00 97.69 106 GLU A N 1
ATOM 841 C CA . GLU A 1 106 ? -4.213 1.486 -2.474 1.00 97.69 106 GLU A CA 1
ATOM 842 C C . GLU A 1 106 ? -3.420 2.569 -3.217 1.00 97.69 106 GLU A C 1
ATOM 844 O O . GLU A 1 106 ? -2.857 2.315 -4.284 1.00 97.69 106 GLU A O 1
ATOM 849 N N . VAL A 1 107 ? -3.325 3.773 -2.640 1.00 97.50 107 VAL A N 1
ATOM 850 C CA . VAL A 1 107 ? -2.588 4.882 -3.262 1.00 97.50 107 VAL A CA 1
ATOM 851 C C . VAL A 1 107 ? -1.087 4.576 -3.296 1.00 97.50 107 VAL A C 1
ATOM 853 O O . VAL A 1 107 ? -0.430 4.824 -4.307 1.00 97.50 107 VAL A O 1
ATOM 856 N N . GLY A 1 108 ? -0.546 3.972 -2.234 1.00 97.31 108 GLY A N 1
ATOM 857 C CA . GLY A 1 108 ? 0.847 3.529 -2.187 1.00 97.31 108 GLY A CA 1
ATOM 858 C C . GLY A 1 108 ? 1.180 2.511 -3.282 1.00 97.31 108 GLY A C 1
ATOM 859 O O . GLY A 1 108 ? 2.191 2.661 -3.971 1.00 97.31 108 GLY A O 1
ATOM 860 N N . GLN A 1 109 ? 0.307 1.524 -3.497 1.00 97.31 109 GLN A N 1
ATOM 861 C CA . GLN A 1 109 ? 0.467 0.528 -4.557 1.00 97.31 109 GLN A CA 1
ATOM 862 C C . GLN A 1 109 ? 0.402 1.177 -5.941 1.00 97.31 109 GLN A C 1
ATOM 864 O O . GLN A 1 109 ? 1.271 0.930 -6.771 1.00 97.31 109 GLN A O 1
ATOM 869 N N . LYS A 1 110 ? -0.555 2.083 -6.168 1.00 95.88 110 LYS A N 1
ATOM 870 C CA . LYS A 1 110 ? -0.670 2.827 -7.429 1.00 95.88 110 LYS A CA 1
ATOM 871 C C . LYS A 1 110 ? 0.603 3.611 -7.762 1.00 95.88 110 LYS A C 1
ATOM 873 O O . LYS A 1 110 ? 1.051 3.607 -8.908 1.00 95.88 110 LYS A O 1
ATOM 878 N N . ILE A 1 111 ? 1.205 4.271 -6.769 1.00 96.62 111 ILE A N 1
ATOM 879 C CA . ILE A 1 111 ? 2.487 4.976 -6.933 1.00 96.62 111 ILE A CA 1
ATOM 880 C C . ILE A 1 111 ? 3.602 3.990 -7.282 1.00 96.62 111 ILE A C 1
ATOM 882 O O . ILE A 1 111 ? 4.401 4.268 -8.177 1.00 96.62 111 ILE A O 1
ATOM 886 N N . ALA A 1 112 ? 3.676 2.860 -6.575 1.00 96.19 112 ALA A N 1
ATOM 887 C CA . ALA A 1 112 ? 4.690 1.841 -6.819 1.00 96.19 112 ALA A CA 1
ATOM 888 C C . ALA A 1 112 ? 4.585 1.283 -8.247 1.00 96.19 112 ALA A C 1
ATOM 890 O O . ALA A 1 112 ? 5.584 1.271 -8.965 1.00 96.19 112 ALA A O 1
ATOM 891 N N . ASP A 1 113 ? 3.379 0.929 -8.691 1.00 94.81 113 ASP A N 1
ATOM 892 C CA . ASP A 1 113 ? 3.119 0.408 -10.036 1.00 94.81 113 ASP A CA 1
ATOM 893 C C . ASP A 1 113 ? 3.510 1.425 -11.116 1.00 94.81 113 ASP A C 1
ATOM 895 O O . ASP A 1 113 ? 4.183 1.081 -12.090 1.00 94.81 113 ASP A O 1
ATOM 899 N N . LYS A 1 114 ? 3.173 2.707 -10.917 1.00 95.62 114 LYS A N 1
ATOM 900 C CA . LYS A 1 114 ? 3.587 3.787 -11.824 1.00 95.62 114 LYS A CA 1
ATOM 901 C C . LYS A 1 114 ? 5.099 3.961 -11.885 1.00 95.62 114 LYS A C 1
ATOM 903 O O . LYS A 1 114 ? 5.632 4.170 -12.971 1.00 95.62 114 LYS A O 1
ATOM 908 N N . LYS A 1 115 ? 5.801 3.870 -10.751 1.00 94.25 115 LYS A N 1
ATOM 909 C CA . LYS A 1 115 ? 7.271 3.962 -10.708 1.00 94.25 115 LYS A CA 1
ATOM 910 C C . LYS A 1 115 ? 7.917 2.794 -11.446 1.00 94.25 115 LYS A C 1
ATOM 912 O O . LYS A 1 115 ? 8.760 3.027 -12.304 1.00 94.25 115 LYS A O 1
ATOM 917 N N . VAL A 1 116 ? 7.446 1.569 -11.210 1.00 93.31 116 VAL A N 1
ATOM 918 C CA . VAL A 1 116 ? 7.903 0.382 -11.951 1.00 93.31 116 VAL A CA 1
ATOM 919 C C . VAL A 1 116 ? 7.654 0.546 -13.453 1.00 93.31 116 VAL A C 1
ATOM 921 O O . VAL A 1 116 ? 8.550 0.302 -14.259 1.00 93.31 116 VAL A O 1
ATOM 924 N N . GLY A 1 117 ? 6.463 1.010 -13.840 1.00 92.88 117 GLY A N 1
ATOM 925 C CA . GLY A 1 117 ? 6.127 1.279 -15.237 1.00 92.88 117 GLY A CA 1
ATOM 926 C C . GLY A 1 117 ? 7.024 2.346 -15.873 1.00 92.88 117 GLY A C 1
ATOM 927 O O . GLY A 1 117 ? 7.506 2.161 -16.992 1.00 92.88 117 GLY A O 1
ATOM 928 N N . LYS A 1 118 ? 7.325 3.422 -15.136 1.00 93.56 118 LYS A N 1
ATOM 929 C CA . LYS A 1 118 ? 8.251 4.478 -15.565 1.00 93.56 118 LYS A CA 1
ATOM 930 C C . LYS A 1 118 ? 9.641 3.924 -15.835 1.00 93.56 118 LYS A C 1
ATOM 932 O O . LYS A 1 118 ? 10.202 4.195 -16.895 1.00 93.56 118 LYS A O 1
ATOM 937 N N . ASP A 1 119 ? 10.176 3.153 -14.895 1.00 92.25 119 ASP A N 1
ATOM 938 C CA . ASP A 1 119 ? 11.525 2.598 -14.975 1.00 92.25 119 ASP A CA 1
ATOM 939 C C . ASP A 1 119 ? 11.634 1.617 -16.152 1.00 92.25 119 ASP A C 1
ATOM 941 O O . ASP A 1 119 ? 12.582 1.689 -16.937 1.00 92.25 119 ASP A O 1
ATOM 945 N N . MET A 1 120 ? 10.615 0.771 -16.353 1.00 92.44 120 MET A N 1
ATOM 946 C CA . MET A 1 120 ? 10.516 -0.116 -17.519 1.00 92.44 120 MET A CA 1
ATOM 947 C C . MET A 1 120 ? 10.448 0.660 -18.834 1.00 92.44 120 MET A C 1
ATOM 949 O O . MET A 1 120 ? 11.155 0.330 -19.789 1.00 92.44 120 MET A O 1
ATOM 953 N N . HIS A 1 121 ? 9.624 1.710 -18.895 1.00 92.38 121 HIS A N 1
ATOM 954 C CA . HIS A 1 121 ? 9.503 2.542 -20.086 1.00 92.38 121 HIS A CA 1
ATOM 955 C C . HIS A 1 121 ? 10.829 3.235 -20.418 1.00 92.38 121 HIS A C 1
ATOM 957 O O . HIS A 1 121 ? 11.280 3.190 -21.561 1.00 92.38 121 HIS A O 1
ATOM 963 N N . GLN A 1 122 ? 11.484 3.840 -19.426 1.00 93.31 122 GLN A N 1
ATOM 964 C CA . GLN A 1 122 ? 12.770 4.514 -19.602 1.00 93.31 122 GLN A CA 1
ATOM 965 C C . GLN A 1 122 ? 13.865 3.548 -20.055 1.00 93.31 122 GLN A C 1
ATOM 967 O O . GLN A 1 122 ? 14.589 3.853 -21.002 1.00 93.31 122 GLN A O 1
ATOM 972 N N . ALA A 1 123 ? 13.947 2.367 -19.444 1.00 93.75 123 ALA A N 1
ATOM 973 C CA . ALA A 1 123 ? 14.904 1.346 -19.843 1.00 93.75 123 ALA A CA 1
ATOM 974 C C . ALA A 1 123 ? 14.654 0.829 -21.261 1.00 93.75 123 ALA A C 1
ATOM 976 O O . ALA A 1 123 ? 15.608 0.644 -22.009 1.00 93.75 123 ALA A O 1
ATOM 977 N N . LYS A 1 124 ? 13.390 0.657 -21.672 1.00 93.56 124 LYS A N 1
ATOM 978 C CA . LYS A 1 124 ? 13.054 0.276 -23.050 1.00 93.56 124 LYS A CA 1
ATOM 979 C C . LYS A 1 124 ? 13.527 1.337 -24.041 1.00 93.56 124 LYS A C 1
ATOM 981 O O . LYS A 1 124 ? 14.125 0.999 -25.057 1.00 93.56 124 LYS A O 1
ATOM 986 N N . GLN A 1 125 ? 13.279 2.614 -23.748 1.00 93.38 125 GLN A N 1
ATOM 987 C CA . GLN A 1 125 ? 13.746 3.712 -24.598 1.00 93.38 125 GLN A CA 1
ATOM 988 C C . GLN A 1 125 ? 15.276 3.739 -24.683 1.00 93.38 125 GLN A C 1
ATOM 990 O O . GLN A 1 125 ? 15.824 3.905 -25.766 1.00 93.38 125 GLN A O 1
ATOM 995 N N . GLU A 1 126 ? 15.973 3.555 -23.562 1.00 94.25 126 GLU A N 1
ATOM 996 C CA . GLU A 1 126 ? 17.439 3.546 -23.531 1.00 94.25 126 GLU A CA 1
ATOM 997 C C . GLU A 1 126 ? 18.037 2.345 -24.276 1.00 94.25 126 GLU A C 1
ATOM 999 O O . GLU A 1 126 ? 18.977 2.488 -25.060 1.00 94.25 126 GLU A O 1
ATOM 1004 N N . PHE A 1 127 ? 17.432 1.171 -24.113 1.00 95.19 127 PHE A N 1
ATOM 1005 C CA . PHE A 1 127 ? 17.791 -0.029 -24.854 1.00 95.19 127 PHE A CA 1
ATOM 1006 C C . PHE A 1 127 ? 17.624 0.177 -26.366 1.00 95.19 127 PHE A C 1
ATOM 1008 O O . PHE A 1 127 ? 18.544 -0.088 -27.130 1.00 95.19 127 PHE A O 1
ATOM 1015 N N . LEU A 1 128 ? 16.499 0.734 -26.820 1.00 93.12 128 LEU A N 1
ATOM 1016 C CA . LEU A 1 128 ? 16.254 0.957 -28.251 1.00 93.12 128 LEU A CA 1
ATOM 1017 C C . LEU A 1 128 ? 17.140 2.054 -28.863 1.00 93.12 128 LEU A C 1
ATOM 1019 O O . LEU A 1 128 ? 17.391 2.030 -30.065 1.00 93.12 128 LEU A O 1
ATOM 1023 N N . LYS A 1 129 ? 17.659 3.001 -28.068 1.00 93.94 129 LYS A N 1
ATOM 1024 C CA . LYS A 1 129 ? 18.678 3.953 -28.555 1.00 93.94 129 LYS A CA 1
ATOM 1025 C C . LYS A 1 129 ? 20.000 3.262 -28.877 1.00 93.94 129 LYS A C 1
ATOM 1027 O O . LYS A 1 129 ? 20.678 3.667 -29.818 1.00 93.94 129 LYS A O 1
ATOM 1032 N N . THR A 1 130 ? 20.377 2.266 -28.079 1.00 92.25 130 THR A N 1
ATOM 1033 C CA . THR A 1 130 ? 21.642 1.532 -28.231 1.00 92.25 130 THR A CA 1
ATOM 1034 C C . THR A 1 130 ? 21.515 0.357 -29.201 1.00 92.25 130 THR A C 1
ATOM 1036 O O . THR A 1 130 ? 22.467 0.063 -29.922 1.00 92.25 130 THR A O 1
ATOM 1039 N N . HIS A 1 131 ? 20.320 -0.230 -29.313 1.00 91.06 131 HIS A N 1
ATOM 1040 C CA . HIS A 1 131 ? 19.990 -1.336 -30.215 1.00 91.06 131 HIS A CA 1
ATOM 1041 C C . HIS A 1 131 ? 18.781 -0.987 -31.098 1.00 91.06 131 HIS A C 1
ATOM 1043 O O . HIS A 1 131 ? 17.708 -1.569 -30.946 1.00 91.06 131 HIS A O 1
ATOM 1049 N N . PRO A 1 132 ? 18.918 -0.050 -32.053 1.00 89.75 132 PRO A N 1
ATOM 1050 C CA . PRO A 1 132 ? 17.787 0.449 -32.847 1.00 89.75 132 PRO A CA 1
ATOM 1051 C C . PRO A 1 132 ? 17.136 -0.611 -33.746 1.00 89.75 132 PRO A C 1
ATOM 1053 O O . PRO A 1 132 ? 16.002 -0.432 -34.181 1.00 89.75 132 PRO A O 1
ATOM 1056 N N . ASN A 1 133 ? 17.847 -1.707 -34.023 1.00 88.19 133 ASN A N 1
ATOM 1057 C CA . ASN A 1 133 ? 17.355 -2.826 -34.827 1.00 88.19 133 ASN A CA 1
ATOM 1058 C C . ASN A 1 133 ? 16.792 -3.976 -33.976 1.00 88.19 133 ASN A C 1
ATOM 1060 O O . ASN A 1 133 ? 16.391 -4.992 -34.539 1.00 88.19 133 ASN A O 1
ATOM 1064 N N . ALA A 1 134 ? 16.810 -3.864 -32.644 1.00 90.62 134 ALA A N 1
ATOM 1065 C CA . ALA A 1 134 ? 16.295 -4.913 -31.778 1.00 90.62 134 ALA A CA 1
ATOM 1066 C C . ALA A 1 134 ? 14.764 -4.978 -31.851 1.00 90.62 134 ALA A C 1
ATOM 1068 O O . ALA A 1 134 ? 14.072 -3.966 -31.718 1.00 90.62 134 ALA A O 1
ATOM 1069 N N . ASP A 1 135 ? 14.237 -6.189 -32.026 1.00 91.88 135 ASP A N 1
ATOM 1070 C CA . ASP A 1 135 ? 12.804 -6.452 -31.964 1.00 91.88 135 ASP A CA 1
ATOM 1071 C C . ASP A 1 135 ? 12.401 -6.768 -30.520 1.00 91.88 135 ASP A C 1
ATOM 1073 O O . ASP A 1 135 ? 12.614 -7.868 -30.005 1.00 91.88 135 ASP A O 1
ATOM 1077 N N . PHE A 1 136 ? 11.823 -5.770 -29.854 1.00 89.12 136 PHE A N 1
ATOM 1078 C CA . PHE A 1 136 ? 11.419 -5.888 -28.457 1.00 89.12 136 PHE A CA 1
ATOM 1079 C C . PHE A 1 136 ? 10.276 -6.895 -28.245 1.00 89.12 136 PHE A C 1
ATOM 1081 O O . PHE A 1 136 ? 10.179 -7.473 -27.164 1.00 89.12 136 PHE A O 1
ATOM 1088 N N . GLU A 1 137 ? 9.416 -7.126 -29.245 1.00 93.06 137 GLU A N 1
ATOM 1089 C CA . GLU A 1 137 ? 8.344 -8.123 -29.119 1.00 93.06 137 GLU A CA 1
ATOM 1090 C C . GLU A 1 137 ? 8.925 -9.537 -29.196 1.00 93.06 137 GLU A C 1
ATOM 1092 O O . GLU A 1 137 ? 8.566 -10.389 -28.387 1.00 93.06 137 GLU A O 1
ATOM 1097 N N . ALA A 1 138 ? 9.905 -9.762 -30.077 1.00 93.56 138 ALA A N 1
ATOM 1098 C CA . ALA A 1 138 ? 10.636 -11.027 -30.133 1.00 93.56 138 ALA A CA 1
ATOM 1099 C C . ALA A 1 138 ? 11.421 -11.304 -28.838 1.00 93.56 138 ALA A C 1
ATOM 1101 O O . ALA A 1 138 ? 11.465 -12.438 -28.368 1.00 93.56 138 ALA A O 1
ATOM 1102 N N . MET A 1 139 ? 12.000 -10.269 -28.218 1.00 94.50 139 MET A N 1
ATOM 1103 C CA . MET A 1 139 ? 12.656 -10.395 -26.909 1.00 94.50 139 MET A CA 1
ATOM 1104 C C . MET A 1 139 ? 11.688 -10.795 -25.801 1.00 94.50 139 MET A C 1
ATOM 1106 O O . MET A 1 139 ? 12.026 -11.613 -24.943 1.00 94.50 139 MET A O 1
ATOM 1110 N N . LYS A 1 140 ? 10.484 -10.222 -25.810 1.00 93.56 140 LYS A N 1
ATOM 1111 C CA . LYS A 1 140 ? 9.435 -10.575 -24.859 1.00 93.56 140 LYS A CA 1
ATOM 1112 C C . LYS A 1 140 ? 8.966 -12.017 -25.068 1.00 93.56 140 LYS A C 1
ATOM 1114 O O . LYS A 1 140 ? 8.886 -12.760 -24.095 1.00 93.56 140 LYS A O 1
ATOM 1119 N N . ASP A 1 141 ? 8.720 -12.421 -26.312 1.00 96.06 141 ASP A N 1
ATOM 1120 C CA . ASP A 1 141 ? 8.322 -13.789 -26.657 1.00 96.06 141 ASP A CA 1
ATOM 1121 C C . ASP A 1 141 ? 9.384 -14.813 -26.227 1.00 96.06 141 ASP A C 1
ATOM 1123 O O . ASP A 1 141 ? 9.075 -15.785 -25.538 1.00 96.06 141 ASP A O 1
ATOM 1127 N N . PHE A 1 142 ? 10.659 -14.535 -26.517 1.00 96.31 142 PHE A N 1
ATOM 1128 C CA . PHE A 1 142 ? 11.784 -15.347 -26.054 1.00 96.31 142 PHE A CA 1
ATOM 1129 C C . PHE A 1 142 ? 11.818 -15.448 -24.523 1.00 96.31 142 PHE A C 1
ATOM 1131 O O . PHE A 1 142 ? 11.945 -16.540 -23.965 1.00 96.31 142 PHE A O 1
ATOM 1138 N N . PHE A 1 143 ? 11.660 -14.323 -23.818 1.00 95.50 143 PHE A N 1
ATOM 1139 C CA . PHE A 1 143 ? 11.613 -14.310 -22.359 1.00 95.50 143 PHE A CA 1
ATOM 1140 C C . PHE A 1 143 ? 10.468 -15.164 -21.803 1.00 95.50 143 PHE A C 1
ATOM 1142 O O . PHE A 1 143 ? 10.693 -15.921 -20.862 1.00 95.50 143 PHE A O 1
ATOM 1149 N N . GLU A 1 144 ? 9.262 -15.065 -22.360 1.00 94.81 144 GLU A N 1
ATOM 1150 C CA . GLU A 1 144 ? 8.073 -15.764 -21.858 1.00 94.81 144 GLU A CA 1
ATOM 1151 C C . GLU A 1 144 ? 8.083 -17.263 -22.193 1.00 94.81 144 GLU A C 1
ATOM 1153 O O . GLU A 1 144 ? 7.701 -18.077 -21.345 1.00 94.81 144 GLU A O 1
ATOM 1158 N N . ASN A 1 145 ? 8.549 -17.628 -23.391 1.00 95.94 145 ASN A N 1
ATOM 1159 C CA . ASN A 1 145 ? 8.377 -18.970 -23.951 1.00 95.94 145 ASN A CA 1
ATOM 1160 C C . ASN A 1 145 ? 9.662 -19.810 -24.003 1.00 95.94 145 ASN A C 1
ATOM 1162 O O . ASN A 1 145 ? 9.579 -21.039 -23.945 1.00 95.94 145 ASN A O 1
ATOM 1166 N N . GLU A 1 146 ? 10.841 -19.189 -24.078 1.00 94.50 146 GLU A N 1
ATOM 1167 C CA . GLU A 1 146 ? 12.120 -19.901 -24.230 1.00 94.50 146 GLU A CA 1
ATOM 1168 C C . GLU A 1 146 ? 13.009 -19.837 -22.979 1.00 94.50 146 GLU A C 1
ATOM 1170 O O . GLU A 1 146 ? 13.782 -20.764 -22.709 1.00 94.50 146 GLU A O 1
ATOM 1175 N N . VAL A 1 147 ? 12.883 -18.791 -22.155 1.00 94.56 147 VAL A N 1
ATOM 1176 C CA . VAL A 1 147 ? 13.662 -18.669 -20.915 1.00 94.56 147 VAL A CA 1
ATOM 1177 C C . VAL A 1 147 ? 13.027 -19.488 -19.789 1.00 94.56 147 VAL A C 1
ATOM 1179 O O . VAL A 1 147 ? 11.888 -19.282 -19.382 1.00 94.56 147 VAL A O 1
ATOM 1182 N N . GLY A 1 148 ? 13.797 -20.405 -19.199 1.00 95.38 148 GLY A N 1
ATOM 1183 C CA . GLY A 1 148 ? 13.325 -21.205 -18.067 1.00 95.38 148 GLY A CA 1
ATOM 1184 C C . GLY A 1 148 ? 13.033 -20.371 -16.808 1.00 95.38 148 GLY A C 1
ATOM 1185 O O . GLY A 1 148 ? 13.754 -19.427 -16.486 1.00 95.38 148 GLY A O 1
ATOM 1186 N N . ALA A 1 149 ? 12.040 -20.793 -16.016 1.00 95.56 149 ALA A N 1
ATOM 1187 C CA . ALA A 1 149 ? 11.526 -20.062 -14.846 1.00 95.56 149 ALA A CA 1
ATOM 1188 C C . ALA A 1 149 ? 12.592 -19.582 -13.838 1.00 95.56 149 ALA A C 1
ATOM 1190 O O . ALA A 1 149 ? 12.441 -18.533 -13.212 1.00 95.56 149 ALA A O 1
ATOM 1191 N N . LYS A 1 150 ? 13.686 -20.336 -13.654 1.00 96.00 150 LYS A N 1
ATOM 1192 C CA . LYS A 1 150 ? 14.792 -19.920 -12.775 1.00 96.00 150 LYS A CA 1
ATOM 1193 C C . LYS A 1 150 ? 15.508 -18.677 -13.318 1.00 96.00 150 LYS A C 1
ATOM 1195 O O . LYS A 1 150 ? 15.753 -17.754 -12.549 1.00 96.00 150 LYS A O 1
ATOM 1200 N N . LYS A 1 151 ? 15.817 -18.653 -14.618 1.00 95.75 151 LYS A N 1
ATOM 1201 C CA . LYS A 1 151 ? 16.491 -17.521 -15.267 1.00 95.75 151 LYS A CA 1
ATOM 1202 C C . LYS A 1 151 ? 15.528 -16.349 -15.462 1.00 95.75 151 LYS A C 1
ATOM 1204 O O . LYS A 1 151 ? 15.944 -15.218 -15.264 1.00 95.75 151 LYS A O 1
ATOM 1209 N N . GLN A 1 152 ? 14.237 -16.598 -15.705 1.00 95.00 152 GLN A N 1
ATOM 1210 C CA . GLN A 1 152 ? 13.220 -15.537 -15.689 1.00 95.00 152 GLN A CA 1
ATOM 1211 C C . GLN A 1 152 ? 13.209 -14.781 -14.354 1.00 95.00 152 GLN A C 1
ATOM 1213 O O . GLN A 1 152 ? 13.251 -13.557 -14.338 1.00 95.00 152 GLN A O 1
ATOM 1218 N N . LYS A 1 153 ? 13.217 -15.496 -13.219 1.00 96.25 153 LYS A N 1
ATOM 1219 C CA . LYS A 1 153 ? 13.281 -14.864 -11.889 1.00 96.25 153 LYS A CA 1
ATOM 1220 C C . LYS A 1 153 ? 14.562 -14.062 -11.668 1.00 96.25 153 LYS A C 1
ATOM 1222 O O . LYS A 1 153 ? 14.512 -13.014 -11.039 1.00 96.25 153 LYS A O 1
ATOM 1227 N N . GLU A 1 154 ? 15.689 -14.563 -12.164 1.00 95.44 154 GLU A N 1
ATOM 1228 C CA . GLU A 1 154 ? 16.971 -13.858 -12.104 1.00 95.44 154 GLU A CA 1
ATOM 1229 C C . GLU A 1 154 ? 16.909 -12.548 -12.903 1.00 95.44 154 GLU A C 1
ATOM 1231 O O . GLU A 1 154 ? 17.210 -11.491 -12.357 1.00 95.44 154 GLU A O 1
ATOM 1236 N N . LEU A 1 155 ? 16.416 -12.593 -14.143 1.00 94.25 155 LEU A N 1
ATOM 1237 C CA . LEU A 1 155 ? 16.232 -11.418 -15.000 1.00 94.25 155 LEU A CA 1
ATOM 1238 C C . LEU A 1 155 ? 15.268 -10.395 -14.387 1.00 94.25 155 LEU A C 1
ATOM 1240 O O . LEU A 1 155 ? 15.567 -9.208 -14.372 1.00 94.25 155 LEU A O 1
ATOM 1244 N N . LEU A 1 156 ? 14.149 -10.845 -13.811 1.00 93.31 156 LEU A N 1
ATOM 1245 C CA . LEU A 1 156 ? 13.182 -9.969 -13.135 1.00 93.31 156 LEU A CA 1
ATOM 1246 C C . LEU A 1 156 ? 13.733 -9.317 -11.857 1.00 93.31 156 LEU A C 1
ATOM 1248 O O . LEU A 1 156 ? 13.133 -8.372 -11.353 1.00 93.31 156 LEU A O 1
ATOM 1252 N N . SER A 1 157 ? 14.845 -9.821 -11.316 1.00 94.38 157 SER A N 1
ATOM 1253 C CA . SER A 1 157 ? 15.528 -9.219 -10.164 1.00 94.38 157 SER A CA 1
ATOM 1254 C C . SER A 1 157 ? 16.616 -8.211 -10.550 1.00 94.38 157 SER A C 1
ATOM 1256 O O . SER A 1 157 ? 17.117 -7.498 -9.681 1.00 94.38 157 SER A O 1
ATOM 1258 N N . MET A 1 158 ? 16.991 -8.154 -11.831 1.00 94.81 158 MET A N 1
ATOM 1259 C CA . MET A 1 158 ? 17.977 -7.207 -12.352 1.00 94.81 158 MET A CA 1
ATOM 1260 C C . MET A 1 158 ? 17.353 -5.831 -12.594 1.00 94.81 158 MET A C 1
ATOM 1262 O O . MET A 1 158 ? 16.131 -5.674 -12.647 1.00 94.81 158 MET A O 1
ATOM 1266 N N . ALA A 1 159 ? 18.206 -4.821 -12.790 1.00 94.81 159 ALA A N 1
ATOM 1267 C CA . ALA A 1 159 ? 17.739 -3.547 -13.313 1.00 94.81 159 ALA A CA 1
ATOM 1268 C C . ALA A 1 159 ? 17.150 -3.752 -14.726 1.00 94.81 159 ALA A C 1
ATOM 1270 O O . ALA A 1 159 ? 17.685 -4.552 -15.499 1.00 94.81 159 ALA A O 1
ATOM 1271 N N . PRO A 1 160 ? 16.083 -3.026 -15.105 1.00 95.38 160 PRO A N 1
ATOM 1272 C CA . PRO A 1 160 ? 15.351 -3.302 -16.344 1.00 95.38 160 PRO A CA 1
ATOM 1273 C C . PRO A 1 160 ? 16.214 -3.251 -17.612 1.00 95.38 160 PRO A C 1
ATOM 1275 O O . PRO A 1 160 ? 16.094 -4.104 -18.488 1.00 95.38 160 PRO A O 1
ATOM 1278 N N . LEU A 1 161 ? 17.124 -2.275 -17.693 1.00 95.56 161 LEU A N 1
ATOM 1279 C CA . LEU A 1 161 ? 18.029 -2.127 -18.833 1.00 95.56 161 LEU A CA 1
ATOM 1280 C C . LEU A 1 161 ? 19.018 -3.297 -18.933 1.00 95.56 161 LEU A C 1
ATOM 128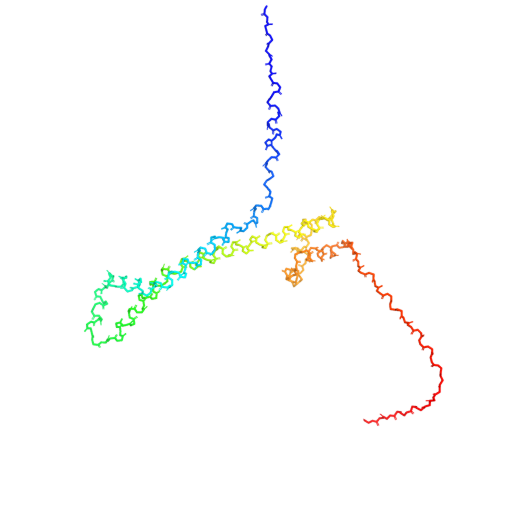2 O O . LEU A 1 161 ? 19.262 -3.801 -20.028 1.00 95.56 161 LEU A O 1
ATOM 1286 N N . ASP A 1 162 ? 19.553 -3.754 -17.800 1.00 95.81 162 ASP A N 1
ATOM 1287 C CA . ASP A 1 162 ? 20.467 -4.898 -17.751 1.00 95.81 162 ASP A CA 1
ATOM 1288 C C . ASP A 1 162 ? 19.750 -6.179 -18.179 1.00 95.81 162 ASP A C 1
ATOM 1290 O O . ASP A 1 162 ? 20.281 -6.942 -18.983 1.00 95.81 162 ASP A O 1
ATOM 1294 N N . ALA A 1 163 ? 18.510 -6.372 -17.719 1.00 96.12 163 ALA A N 1
ATOM 1295 C CA . ALA A 1 163 ? 17.678 -7.496 -18.129 1.00 96.12 163 ALA A CA 1
ATOM 1296 C C . ALA A 1 163 ? 17.416 -7.491 -19.644 1.00 96.12 163 ALA A C 1
ATOM 1298 O O . ALA A 1 163 ? 17.547 -8.532 -20.284 1.00 96.12 163 ALA A O 1
ATOM 1299 N N . PHE A 1 164 ? 17.093 -6.335 -20.239 1.00 96.31 164 PHE A N 1
ATOM 1300 C CA . PHE A 1 164 ? 16.907 -6.228 -21.690 1.00 96.31 164 PHE A CA 1
ATOM 1301 C C . PHE A 1 164 ? 18.189 -6.553 -22.462 1.00 96.31 164 PHE A C 1
ATOM 1303 O O . PHE A 1 164 ? 18.139 -7.328 -23.415 1.00 96.31 164 PHE A O 1
ATOM 1310 N N . ASN A 1 165 ? 19.339 -6.027 -22.032 1.00 95.19 165 ASN A N 1
ATOM 1311 C CA . ASN A 1 165 ? 20.624 -6.347 -22.656 1.00 95.19 165 ASN A CA 1
ATOM 1312 C C . ASN A 1 165 ? 20.948 -7.845 -22.565 1.00 95.19 165 ASN A C 1
ATOM 1314 O O . ASN A 1 165 ? 21.343 -8.452 -23.555 1.00 95.19 165 ASN A O 1
ATOM 1318 N N . GLU A 1 166 ? 20.743 -8.455 -21.403 1.00 95.19 166 GLU A N 1
ATOM 1319 C CA . GLU A 1 166 ? 21.006 -9.874 -21.163 1.00 95.19 166 GLU A CA 1
ATOM 1320 C C . GLU A 1 166 ? 20.070 -10.778 -21.995 1.00 95.19 166 GLU A C 1
ATOM 1322 O O . GLU A 1 166 ? 20.524 -11.755 -22.593 1.00 95.19 166 GLU A O 1
ATOM 1327 N N . ILE A 1 167 ? 18.781 -10.430 -22.121 1.00 95.38 167 ILE A N 1
ATOM 1328 C CA . ILE A 1 167 ? 17.837 -11.122 -23.021 1.00 95.38 167 ILE A CA 1
ATOM 1329 C C . ILE A 1 167 ? 18.300 -11.008 -24.477 1.00 95.38 167 ILE A C 1
ATOM 1331 O O . ILE A 1 167 ? 18.327 -12.002 -25.201 1.00 95.38 167 ILE A O 1
ATOM 1335 N N . TYR A 1 168 ? 18.707 -9.812 -24.902 1.00 95.06 168 TYR A N 1
ATOM 1336 C CA . TYR A 1 168 ? 19.168 -9.572 -26.267 1.00 95.06 168 TYR A CA 1
ATOM 1337 C C . TYR A 1 168 ? 20.429 -10.383 -26.605 1.00 95.06 168 TYR A C 1
ATOM 1339 O O . TYR A 1 168 ? 20.502 -10.990 -27.673 1.00 95.06 168 TYR A O 1
ATOM 1347 N N . VAL A 1 169 ? 21.381 -10.482 -25.670 1.00 94.44 169 VAL A N 1
ATOM 1348 C CA . VAL A 1 169 ? 22.575 -11.336 -25.807 1.00 94.44 169 VAL A CA 1
ATOM 1349 C C . VAL A 1 169 ? 22.199 -12.812 -25.903 1.00 94.44 169 VAL A C 1
ATOM 1351 O O . VAL A 1 169 ? 22.750 -13.526 -26.740 1.00 94.44 169 VAL A O 1
ATOM 1354 N N . MET A 1 170 ? 21.247 -13.287 -25.093 1.00 93.25 170 MET A N 1
ATOM 1355 C CA . MET A 1 170 ? 20.780 -14.677 -25.167 1.00 93.25 170 MET A CA 1
ATOM 1356 C C . MET A 1 170 ? 20.166 -15.030 -26.527 1.00 93.25 170 MET A C 1
ATOM 1358 O O . MET A 1 170 ? 20.314 -16.165 -26.976 1.00 93.25 170 MET A O 1
ATOM 1362 N N . MET A 1 171 ? 19.544 -14.064 -27.206 1.00 93.50 171 MET A N 1
ATOM 1363 C CA . MET A 1 171 ? 19.032 -14.220 -28.574 1.00 93.50 171 MET A CA 1
ATOM 1364 C C . MET A 1 171 ? 20.122 -14.130 -29.659 1.00 93.50 171 MET A C 1
ATOM 1366 O O . MET A 1 171 ? 19.821 -14.260 -30.845 1.00 93.50 171 MET A O 1
ATOM 1370 N N . GLY A 1 172 ? 21.386 -13.912 -29.280 1.00 89.12 172 GLY A N 1
ATOM 1371 C CA . GLY A 1 172 ? 22.514 -13.762 -30.203 1.00 89.12 172 GLY A CA 1
ATOM 1372 C C . GLY A 1 172 ? 22.752 -12.329 -30.685 1.00 89.12 172 GLY A C 1
ATOM 1373 O O . GLY A 1 172 ? 23.495 -12.131 -31.645 1.00 89.12 172 GLY A O 1
ATOM 1374 N N . GLY A 1 173 ? 22.132 -11.335 -30.047 1.00 84.94 173 GLY A N 1
ATOM 1375 C CA . GLY A 1 173 ? 22.408 -9.924 -30.292 1.00 84.94 173 GLY A CA 1
ATOM 1376 C C . GLY A 1 173 ? 23.796 -9.514 -29.793 1.00 84.94 173 GLY A C 1
ATOM 1377 O O . GLY A 1 173 ? 24.264 -9.970 -28.749 1.00 84.94 173 GLY A O 1
ATOM 1378 N N . GLU A 1 174 ? 24.463 -8.626 -30.528 1.00 77.50 174 GLU A N 1
ATOM 1379 C CA . GLU A 1 174 ? 25.734 -8.041 -30.099 1.00 77.50 174 GLU A CA 1
ATOM 1380 C C . GLU A 1 174 ? 25.481 -6.749 -29.326 1.00 77.50 174 GLU A C 1
ATOM 1382 O O . GLU A 1 174 ? 24.853 -5.818 -29.833 1.00 77.50 174 GLU A O 1
ATOM 1387 N N . VAL A 1 175 ? 26.003 -6.666 -28.103 1.00 68.38 175 VAL A N 1
ATOM 1388 C CA . VAL A 1 175 ? 25.988 -5.417 -27.345 1.00 68.38 175 VAL A CA 1
ATOM 1389 C C . VAL A 1 175 ? 27.212 -4.609 -27.745 1.00 68.38 175 VAL A C 1
ATOM 1391 O O . VAL A 1 175 ? 28.337 -5.073 -27.561 1.00 68.38 175 VAL A O 1
ATOM 1394 N N . SER A 1 176 ? 27.015 -3.398 -28.280 1.00 58.28 176 SER A N 1
ATOM 1395 C CA . SER A 1 176 ? 28.115 -2.447 -28.483 1.00 58.28 176 SER A CA 1
ATOM 1396 C C . SER A 1 176 ? 28.678 -2.026 -27.132 1.00 58.28 176 SER A C 1
ATOM 1398 O O . SER A 1 176 ? 28.234 -1.080 -26.490 1.00 58.28 176 SER A O 1
ATOM 1400 N N . GLN A 1 177 ? 29.653 -2.796 -26.682 1.00 48.06 177 GLN A N 1
ATOM 1401 C CA . GLN A 1 177 ? 30.416 -2.547 -25.486 1.00 48.06 177 GLN A CA 1
ATOM 1402 C C . GLN A 1 177 ? 31.536 -1.553 -25.828 1.00 48.06 177 GLN A C 1
ATOM 1404 O O . GLN A 1 177 ? 32.569 -1.936 -26.378 1.00 48.06 177 GLN A O 1
ATOM 1409 N N . GLU A 1 178 ? 31.398 -0.284 -25.428 1.00 48.03 178 GLU A N 1
ATOM 1410 C CA . GLU A 1 178 ? 32.582 0.454 -24.968 1.00 48.03 178 GLU A CA 1
ATOM 1411 C C . GLU A 1 178 ? 33.014 -0.179 -23.638 1.00 48.03 178 GLU A C 1
ATOM 1413 O O . GLU A 1 178 ? 32.737 0.312 -22.546 1.00 48.03 178 GLU A O 1
ATOM 1418 N N . LEU A 1 179 ? 33.660 -1.343 -23.728 1.00 43.91 179 LEU A N 1
ATOM 1419 C CA . LEU A 1 179 ? 34.419 -1.891 -22.614 1.00 43.91 179 LEU A CA 1
ATOM 1420 C C . LEU A 1 179 ? 35.509 -0.870 -22.252 1.00 43.91 179 LEU A C 1
ATOM 1422 O O . LEU A 1 179 ? 36.220 -0.404 -23.151 1.00 43.91 179 LEU A O 1
ATOM 1426 N N . PRO A 1 180 ? 35.715 -0.546 -20.961 1.00 49.62 180 PRO A N 1
ATOM 1427 C CA . PRO A 1 180 ? 36.927 0.133 -20.536 1.00 49.62 180 PRO A CA 1
ATOM 1428 C C . PRO A 1 180 ? 38.114 -0.660 -21.079 1.00 49.62 180 PRO A C 1
ATOM 1430 O O . PRO A 1 180 ? 38.198 -1.870 -20.853 1.00 49.62 180 PRO A O 1
ATOM 1433 N N . LYS A 1 181 ? 38.997 0.009 -21.833 1.00 51.69 181 LYS A N 1
ATOM 1434 C CA . LYS A 1 181 ? 40.230 -0.593 -22.349 1.00 51.69 181 LYS A CA 1
ATOM 1435 C C . LYS A 1 181 ? 40.875 -1.374 -21.213 1.00 51.69 181 LYS A C 1
ATOM 1437 O O . LYS A 1 181 ? 41.179 -0.788 -20.173 1.00 51.69 181 LYS A O 1
ATOM 1442 N N . GLN A 1 182 ? 41.042 -2.682 -21.405 1.00 46.16 182 GLN A N 1
ATOM 1443 C CA . GLN A 1 182 ? 41.839 -3.487 -20.495 1.00 46.16 182 GLN A CA 1
ATOM 1444 C C . GLN A 1 182 ? 43.166 -2.754 -20.313 1.00 46.16 182 GLN A C 1
ATOM 1446 O O . GLN A 1 182 ? 43.853 -2.452 -21.290 1.00 46.16 182 GLN A O 1
ATOM 1451 N N . ILE A 1 183 ? 43.473 -2.388 -19.071 1.00 50.31 183 ILE A N 1
ATOM 1452 C CA . ILE A 1 183 ? 44.799 -1.909 -18.718 1.00 50.31 183 ILE A CA 1
ATOM 1453 C C . ILE A 1 183 ? 45.716 -3.085 -19.049 1.00 50.31 183 ILE A C 1
ATOM 1455 O O . ILE A 1 183 ? 45.666 -4.110 -18.370 1.00 50.31 183 ILE A O 1
ATOM 1459 N N . GLU A 1 184 ? 46.491 -2.965 -20.128 1.00 44.22 184 GLU A N 1
ATOM 1460 C CA . GLU A 1 184 ? 47.646 -3.823 -20.360 1.00 44.22 184 GLU A CA 1
ATOM 1461 C C . GLU A 1 184 ? 48.473 -3.776 -19.079 1.00 44.22 184 GLU A C 1
ATOM 1463 O O . GLU A 1 184 ? 49.040 -2.742 -18.714 1.00 44.22 184 GLU A O 1
ATOM 1468 N N . GLY A 1 185 ? 48.481 -4.888 -18.347 1.00 40.47 185 GLY A N 1
ATOM 1469 C CA . GLY A 1 185 ? 49.408 -5.090 -17.254 1.00 40.47 185 GLY A CA 1
ATOM 1470 C C . GLY A 1 185 ? 50.808 -5.063 -17.843 1.00 40.47 185 GLY A C 1
ATOM 1471 O O . GLY A 1 185 ? 51.291 -6.075 -18.344 1.00 40.47 185 GLY A O 1
ATOM 1472 N N . SER A 1 186 ? 51.445 -3.894 -17.806 1.00 40.91 186 SER A N 1
ATOM 1473 C CA . SER A 1 186 ? 52.878 -3.760 -18.007 1.00 40.91 186 SER A CA 1
ATOM 1474 C C . SER A 1 186 ? 53.554 -4.574 -16.910 1.00 40.91 186 SER A C 1
ATOM 1476 O O . SER A 1 186 ? 53.722 -4.101 -15.787 1.00 40.91 186 SER A O 1
ATOM 1478 N N . TYR A 1 187 ? 53.918 -5.817 -17.222 1.00 40.22 187 TYR A N 1
ATOM 1479 C CA . TYR A 1 187 ? 54.924 -6.534 -16.458 1.00 40.22 187 TYR A CA 1
ATOM 1480 C C . TYR A 1 187 ? 56.225 -5.756 -16.621 1.00 40.22 187 TYR A C 1
ATOM 1482 O O . TYR A 1 187 ? 56.924 -5.885 -17.624 1.00 40.22 187 TYR A O 1
ATOM 1490 N N . SER A 1 188 ? 56.530 -4.916 -15.635 1.00 39.56 188 SER A N 1
ATOM 1491 C CA . SER A 1 188 ? 57.882 -4.420 -15.443 1.00 39.56 188 SER A CA 1
ATOM 1492 C C . SER A 1 188 ? 58.783 -5.634 -15.239 1.00 39.56 188 SER A C 1
ATOM 1494 O O . SER A 1 188 ? 58.696 -6.337 -14.233 1.00 39.56 188 SER A O 1
ATOM 1496 N N . GLN A 1 189 ? 59.606 -5.898 -16.249 1.00 45.62 189 GLN A N 1
ATOM 1497 C CA . GLN A 1 189 ? 60.834 -6.666 -16.131 1.00 45.62 189 GLN A CA 1
ATOM 1498 C C . GLN A 1 189 ? 61.703 -5.972 -15.079 1.00 45.62 189 GLN A C 1
ATOM 1500 O O . GLN A 1 189 ? 62.381 -4.996 -15.392 1.00 45.62 189 GLN A O 1
ATOM 1505 N N . ASP A 1 190 ? 61.659 -6.452 -13.837 1.00 40.72 190 ASP A N 1
ATOM 1506 C CA . ASP A 1 190 ? 62.722 -6.175 -12.879 1.00 40.72 190 ASP A CA 1
ATOM 1507 C C . ASP A 1 190 ? 63.767 -7.281 -12.993 1.00 40.72 190 ASP A C 1
ATOM 1509 O O . ASP A 1 190 ? 63.638 -8.402 -12.496 1.00 40.72 190 ASP A O 1
ATOM 1513 N N . ASP A 1 191 ? 64.790 -6.921 -13.751 1.00 42.22 191 ASP A N 1
ATOM 1514 C CA . ASP A 1 191 ? 66.037 -7.624 -13.942 1.00 42.22 191 ASP A CA 1
ATOM 1515 C C . ASP A 1 191 ? 66.872 -7.444 -12.663 1.00 42.22 191 ASP A C 1
ATOM 1517 O O . ASP A 1 191 ? 67.467 -6.392 -12.430 1.00 42.22 191 ASP A O 1
ATOM 1521 N N . THR A 1 192 ? 66.903 -8.453 -11.788 1.00 42.44 192 THR A N 1
ATOM 1522 C CA . THR A 1 192 ? 67.957 -8.557 -10.769 1.00 42.44 192 THR A CA 1
ATOM 1523 C C . THR A 1 192 ? 68.587 -9.939 -10.798 1.00 42.44 192 THR A C 1
ATOM 1525 O O . THR A 1 192 ? 68.046 -10.961 -10.384 1.00 42.44 192 THR A O 1
ATOM 1528 N N . SER A 1 193 ? 69.790 -9.939 -11.349 1.00 40.03 193 SER A N 1
ATOM 1529 C CA . SER A 1 193 ? 70.695 -11.060 -11.466 1.00 40.03 193 SER A CA 1
ATOM 1530 C C . SER A 1 193 ? 71.313 -11.479 -10.120 1.00 40.03 193 SER A C 1
ATOM 1532 O O . SER A 1 193 ? 71.897 -10.645 -9.431 1.00 40.03 193 SER A O 1
ATOM 1534 N N . SER A 1 194 ? 71.360 -12.802 -9.916 1.00 43.28 194 SER A N 1
ATOM 1535 C CA . SER A 1 194 ? 72.455 -13.602 -9.319 1.00 43.28 194 SER A CA 1
ATOM 1536 C C . SER A 1 194 ? 72.440 -13.993 -7.828 1.00 43.28 194 SER A C 1
ATOM 1538 O O . SER A 1 194 ? 72.692 -13.157 -6.968 1.00 43.28 194 SER A O 1
ATOM 1540 N N . ARG A 1 195 ? 72.435 -15.336 -7.642 1.00 40.06 195 ARG A N 1
ATOM 1541 C CA . ARG A 1 195 ? 73.074 -16.178 -6.587 1.00 40.06 195 ARG A CA 1
ATOM 1542 C C . ARG A 1 195 ? 72.488 -16.062 -5.174 1.00 40.06 195 ARG A C 1
ATOM 1544 O O . ARG A 1 195 ? 72.191 -14.976 -4.723 1.00 40.06 195 ARG A O 1
ATOM 1551 N N . ASP A 1 196 ? 72.281 -17.101 -4.376 1.00 42.38 196 ASP A N 1
ATOM 1552 C CA . ASP A 1 196 ? 72.681 -18.512 -4.289 1.00 42.38 196 ASP A CA 1
ATOM 1553 C C . ASP A 1 196 ? 71.461 -19.242 -3.677 1.00 42.38 196 ASP A C 1
ATOM 1555 O O . ASP A 1 196 ? 70.689 -18.636 -2.943 1.00 42.38 196 ASP A O 1
ATOM 1559 N N . GLY A 1 197 ? 71.144 -20.482 -4.041 1.00 47.94 197 GLY A N 1
ATOM 1560 C CA . GLY A 1 197 ? 71.600 -21.616 -3.244 1.00 47.94 197 GLY A CA 1
ATOM 1561 C C . GLY A 1 197 ? 70.548 -22.045 -2.210 1.00 47.94 197 GLY A C 1
ATOM 1562 O O . GLY A 1 197 ? 70.147 -21.270 -1.354 1.00 47.94 197 GLY A O 1
ATOM 1563 N N . ASP A 1 198 ? 70.199 -23.329 -2.278 1.00 45.22 198 ASP A N 1
ATOM 1564 C CA . ASP A 1 198 ? 69.619 -24.147 -1.206 1.00 45.22 198 ASP A CA 1
ATOM 1565 C C . ASP A 1 198 ? 68.083 -24.288 -1.133 1.00 45.22 198 ASP A C 1
ATOM 1567 O O . ASP A 1 198 ? 67.344 -23.489 -0.560 1.00 45.22 198 ASP A O 1
ATOM 1571 N N . LEU A 1 199 ? 67.614 -25.409 -1.691 1.00 56.47 199 LEU A N 1
ATOM 1572 C CA . LEU A 1 199 ? 66.353 -26.049 -1.330 1.00 56.47 199 LEU A CA 1
ATOM 1573 C C . LEU A 1 199 ? 66.591 -26.915 -0.086 1.00 56.47 199 LEU A C 1
ATOM 1575 O O . LEU A 1 199 ? 67.373 -27.862 -0.168 1.00 56.47 199 LEU A O 1
ATOM 1579 N N . PRO A 1 200 ? 65.787 -26.755 0.974 1.00 56.38 200 PRO A N 1
ATOM 1580 C CA . PRO A 1 200 ? 65.440 -27.893 1.801 1.00 56.38 200 PRO A CA 1
ATOM 1581 C C . PRO A 1 200 ? 63.942 -28.166 1.701 1.00 56.38 200 PRO A C 1
ATOM 1583 O O . PRO A 1 200 ? 63.090 -27.412 2.171 1.00 56.38 200 PRO A O 1
ATOM 1586 N N . ALA A 1 201 ? 63.635 -29.316 1.104 1.00 51.44 201 ALA A N 1
ATOM 1587 C CA . ALA A 1 201 ? 62.414 -30.034 1.401 1.00 51.44 201 ALA A CA 1
ATOM 1588 C C . ALA A 1 201 ? 62.386 -30.320 2.905 1.00 51.44 201 ALA A C 1
ATOM 1590 O O . ALA A 1 201 ? 63.278 -30.996 3.411 1.00 51.44 201 ALA A O 1
ATOM 1591 N N . ASN A 1 202 ? 61.344 -29.873 3.599 1.00 51.28 202 ASN A N 1
ATOM 1592 C CA . ASN A 1 202 ? 60.970 -30.492 4.858 1.00 51.28 202 ASN A CA 1
ATOM 1593 C C . ASN A 1 202 ? 59.519 -30.949 4.786 1.00 51.28 202 ASN A C 1
ATOM 1595 O O . ASN A 1 202 ? 58.573 -30.167 4.794 1.00 51.28 202 ASN A O 1
ATOM 1599 N N . ARG A 1 203 ? 59.405 -32.274 4.691 1.00 44.38 203 ARG A N 1
ATOM 1600 C CA . ARG A 1 203 ? 58.297 -33.044 5.232 1.00 44.38 203 ARG A CA 1
ATOM 1601 C C . ARG A 1 203 ? 58.267 -32.803 6.741 1.00 44.38 203 ARG A C 1
ATOM 1603 O O . ARG A 1 203 ? 59.297 -33.008 7.374 1.00 44.38 203 ARG A O 1
ATOM 1610 N N . PHE A 1 204 ? 57.131 -32.375 7.272 1.00 49.44 204 PHE A N 1
ATOM 1611 C CA . PHE A 1 204 ? 56.323 -33.053 8.294 1.00 49.44 204 PHE A CA 1
ATOM 1612 C C . PHE A 1 204 ? 55.051 -32.238 8.511 1.00 49.44 204 PHE A C 1
ATOM 1614 O O . PHE A 1 204 ? 55.169 -31.004 8.668 1.00 49.44 204 PHE A O 1
#